Protein AF-0000000075747061 (afdb_homodimer)

Secondary structure (DSSP, 8-state):
---------HHHHHHHHHHHHHHHHTTS--PPP-HHHHHHHHHHHHHHHTTSS--TTT------HHHHHHHHHHHHHHHHHTTTSS-HHHHHHHHHHHHHHHHHHHHHH-/---------HHHHHHHHHHHHHHHHSSS--PPP-HHHHHHHHHHHHHHHTTSS--TTT------HHHHHHHHHHHHHHHHHTTTSS-HHHHHHHHHHHHHHHHHHHHHH-

pLDDT: mean 84.9, std 16.66, range [31.62, 97.81]

Solvent-accessible surface area (backbone atoms only — not comparable to full-atom values): 12300 Å² total; per-residue (Å²): 134,80,87,76,71,90,57,79,42,64,64,51,25,49,52,49,24,52,53,48,46,48,64,53,36,76,71,39,85,69,72,82,77,45,71,70,60,52,54,48,50,56,48,51,50,32,37,10,21,65,45,74,37,55,24,89,83,74,59,49,73,46,75,33,64,68,58,24,49,51,51,51,46,46,50,54,50,47,54,62,33,26,60,91,53,53,54,72,66,54,45,53,51,50,55,51,48,54,35,51,50,30,43,51,48,41,63,64,72,99,133,81,85,79,76,88,66,70,46,64,64,48,25,49,52,48,24,53,51,48,44,51,64,53,36,76,71,41,86,70,70,84,75,43,72,69,61,52,55,48,50,56,48,52,50,32,38,10,19,65,44,74,37,55,25,87,84,75,60,47,72,44,73,33,66,69,60,24,49,52,52,49,45,47,51,54,51,46,54,61,35,27,60,92,52,54,53,73,66,55,46,52,51,50,55,51,51,53,35,51,51,30,43,51,48,42,64,64,73,99

InterPro domains:
  IPR014995 Protein of unknown function DUF1844 [PF08899] (32-107)

Organism: Desulfohalobium retbaense (strain ATCC 49708 / DSM 5692 / JCM 16813 / HR100) (NCBI:txid485915)

Radius of gyration: 19.48 Å; Cα contacts (8 Å, |Δi|>4): 224; chains: 2; bounding box: 45×75×44 Å

Foldseek 3Di:
DPCPPVPCPPVNVVVVCVVVCVVVVVVPVPDDDDLVVVLVVLLVCLCQLLQNAADPVPRDRHHNLPVSVVSLVVLVVVLVVCPPVDDPVSNVVSVVSSVVSVVSSVVSVD/DPCPPCPPDPVNVVVVCVVVCVVVCVVPVPDDDDLVVVLVVLLVCLCQLLQNAQDPVPRDRHHNLPVSVVSLVVLVVVLVVCPPVDDPVSNVVSVVSSVVSVVSSVVSVD

Nearest PDB structures (foldseek):
  5d39-assembly3_D  TM=5.329E-01  e=2.995E+00  Homo sapiens
  1s5h-assembly1_C  TM=3.084E-01  e=9.362E+00  unclassified
  5d39-assembly3_D  TM=5.325E-01  e=3.438E+00  Homo sapiens
  8e0m-assembly4_K  TM=4.847E-01  e=4.488E+00  synthetic construct

Structure (mmCIF, N/CA/C/O backbone):
data_AF-0000000075747061-model_v1
#
loop_
_entity.id
_entity.type
_entity.pdbx_description
1 polymer 'DUF1844 domain-containing protein'
#
loop_
_atom_site.group_PDB
_atom_site.id
_atom_site.type_symbol
_atom_site.label_atom_id
_atom_site.label_alt_id
_atom_site.label_comp_id
_atom_site.label_asym_id
_atom_site.label_entity_id
_atom_site.label_seq_id
_atom_site.pdbx_PDB_ins_code
_atom_site.Cartn_x
_atom_site.Cartn_y
_atom_site.Cartn_z
_atom_site.occupancy
_atom_site.B_iso_or_equiv
_atom_site.auth_seq_id
_atom_site.auth_comp_id
_atom_site.auth_asym_id
_atom_site.auth_atom_id
_atom_site.pdbx_PDB_model_num
ATOM 1 N N . MET A 1 1 ? 26.359 -31.609 -0.932 1 31.62 1 MET A N 1
ATOM 2 C CA . MET A 1 1 ? 25.422 -32.25 -1.848 1 31.62 1 MET A CA 1
ATOM 3 C C . MET A 1 1 ? 24.031 -31.641 -1.736 1 31.62 1 MET A C 1
ATOM 5 O O . MET A 1 1 ? 23.266 -31.984 -0.843 1 31.62 1 MET A O 1
ATOM 9 N N . THR A 1 2 ? 23.938 -30.203 -1.69 1 33.72 2 THR A N 1
ATOM 10 C CA . THR A 1 2 ? 23.031 -29.172 -1.189 1 33.72 2 THR A CA 1
ATOM 11 C C . THR A 1 2 ? 21.656 -29.281 -1.839 1 33.72 2 THR A C 1
ATOM 13 O O . THR A 1 2 ? 21.547 -29.406 -3.061 1 33.72 2 THR A O 1
ATOM 16 N N . ASP A 1 3 ? 20.672 -30.062 -1.331 1 33.16 3 ASP A N 1
ATOM 17 C CA . ASP A 1 3 ? 19.406 -30.672 -1.737 1 33.16 3 ASP A CA 1
ATOM 18 C C . ASP A 1 3 ? 18.516 -29.656 -2.443 1 33.16 3 ASP A C 1
ATOM 20 O O . ASP A 1 3 ? 17.906 -28.797 -1.797 1 33.16 3 ASP A O 1
ATOM 24 N N . GLU A 1 4 ? 18.875 -28.953 -3.568 1 37.34 4 GLU A N 1
ATOM 25 C CA . GLU A 1 4 ? 18.406 -28.016 -4.574 1 37.34 4 GLU A CA 1
ATOM 26 C C . GLU A 1 4 ? 17.125 -28.516 -5.246 1 37.34 4 GLU A C 1
ATOM 28 O O . GLU A 1 4 ? 17.188 -29.094 -6.34 1 37.34 4 GLU A O 1
ATOM 33 N N . THR A 1 5 ? 16.172 -29.469 -4.73 1 41.81 5 THR A N 1
ATOM 34 C CA . THR A 1 5 ? 14.914 -30.047 -5.172 1 41.81 5 THR A CA 1
ATOM 35 C C . THR A 1 5 ? 14.016 -28.984 -5.789 1 41.81 5 THR A C 1
ATOM 37 O O . THR A 1 5 ? 14 -27.844 -5.34 1 41.81 5 THR A O 1
ATOM 40 N N . THR A 1 6 ? 13.602 -29 -7.219 1 41.12 6 THR A N 1
ATOM 41 C CA . THR A 1 6 ? 13.375 -27.969 -8.227 1 41.12 6 THR A CA 1
ATOM 42 C C . THR A 1 6 ? 12.188 -27.094 -7.84 1 41.12 6 THR A C 1
ATOM 44 O O . THR A 1 6 ? 11.031 -27.469 -8.07 1 41.12 6 THR A O 1
ATOM 47 N N . ASN A 1 7 ? 11.875 -26.672 -6.609 1 47.69 7 ASN A N 1
ATOM 48 C CA . ASN A 1 7 ? 10.945 -25.703 -6.027 1 47.69 7 ASN A CA 1
ATOM 49 C C . ASN A 1 7 ? 10.68 -24.547 -6.977 1 47.69 7 ASN A C 1
ATOM 51 O O . ASN A 1 7 ? 11.625 -23.953 -7.508 1 47.69 7 ASN A O 1
ATOM 55 N N . PRO A 1 8 ? 9.562 -24.578 -7.695 1 58 8 PRO A N 1
ATOM 56 C CA . PRO A 1 8 ? 9.43 -23.453 -8.609 1 58 8 PRO A CA 1
ATOM 57 C C . PRO A 1 8 ? 10.148 -22.203 -8.109 1 58 8 PRO A C 1
ATOM 59 O O . PRO A 1 8 ? 9.914 -21.75 -6.98 1 58 8 PRO A O 1
ATOM 62 N N . SER A 1 9 ? 11.484 -21.922 -8.594 1 82.25 9 SER A N 1
ATOM 63 C CA . SER A 1 9 ? 12.391 -20.812 -8.266 1 82.25 9 SER A CA 1
ATOM 64 C C . SER A 1 9 ? 11.648 -19.484 -8.258 1 82.25 9 SER A C 1
ATOM 66 O O . SER A 1 9 ? 10.625 -19.328 -8.938 1 82.25 9 SER A O 1
ATOM 68 N N . ARG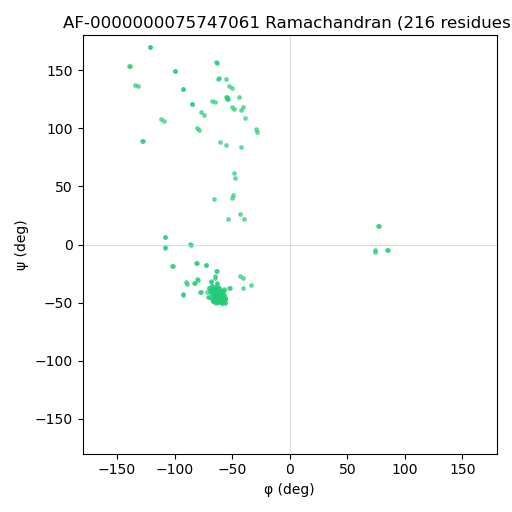 A 1 10 ? 11.852 -18.859 -7.145 1 84.81 10 ARG A N 1
ATOM 69 C CA . ARG A 1 10 ? 11.273 -17.516 -7.07 1 84.81 10 ARG A CA 1
ATOM 70 C C . ARG A 1 10 ? 11.297 -16.844 -8.438 1 84.81 10 ARG A C 1
ATOM 72 O O . ARG A 1 10 ? 10.344 -16.156 -8.805 1 84.81 10 ARG A O 1
ATOM 79 N N . HIS A 1 11 ? 12.305 -17.141 -9.133 1 87.56 11 HIS A N 1
ATOM 80 C CA . HIS A 1 11 ? 12.414 -16.562 -10.469 1 87.56 11 HIS A CA 1
ATOM 81 C C . HIS A 1 11 ? 11.406 -17.188 -11.43 1 87.56 11 HIS A C 1
ATOM 83 O O . HIS A 1 11 ? 10.781 -16.484 -12.219 1 87.56 11 HIS A O 1
ATOM 89 N N . GLU A 1 12 ? 11.25 -18.484 -11.312 1 89.94 12 GLU A N 1
ATOM 90 C CA . GLU A 1 12 ? 10.297 -19.172 -12.172 1 89.94 12 GLU A CA 1
ATOM 91 C C . GLU A 1 12 ? 8.867 -18.734 -11.867 1 89.94 12 GLU A C 1
ATOM 93 O O . GLU A 1 12 ? 8.055 -18.578 -12.781 1 89.94 12 GLU A O 1
ATOM 98 N N . ALA A 1 13 ? 8.586 -18.594 -10.664 1 90.5 13 ALA A N 1
ATOM 99 C CA . ALA A 1 13 ? 7.258 -18.125 -10.273 1 90.5 13 ALA A CA 1
ATOM 100 C C . ALA A 1 13 ? 6.973 -16.734 -10.844 1 90.5 13 ALA A C 1
ATOM 102 O O . ALA A 1 13 ? 5.863 -16.469 -11.312 1 90.5 13 ALA A O 1
ATOM 103 N N . LYS A 1 14 ? 7.965 -15.883 -10.789 1 91.81 14 LYS A N 1
ATOM 104 C CA . LYS A 1 14 ? 7.809 -14.539 -11.352 1 91.81 14 LYS A CA 1
ATOM 105 C C . LYS A 1 14 ? 7.586 -14.594 -12.859 1 91.81 14 LYS A C 1
ATOM 107 O O . LYS A 1 14 ? 6.727 -13.891 -13.391 1 91.81 14 LYS A O 1
ATOM 112 N N . GLU A 1 15 ? 8.391 -15.43 -13.492 1 91.44 15 GLU A N 1
ATOM 113 C CA . GLU A 1 15 ? 8.258 -15.555 -14.938 1 91.44 15 GLU A CA 1
ATOM 114 C C . GLU A 1 15 ? 6.898 -16.109 -15.328 1 91.44 15 GLU A C 1
ATOM 116 O O . GLU A 1 15 ? 6.277 -15.648 -16.281 1 91.44 15 GLU A O 1
ATOM 121 N N . ALA A 1 16 ? 6.492 -17.062 -14.656 1 91.94 16 ALA A N 1
ATOM 122 C CA . ALA A 1 16 ? 5.176 -17.656 -14.914 1 91.94 16 ALA A CA 1
ATOM 123 C C . ALA A 1 16 ? 4.066 -16.641 -14.656 1 91.94 16 ALA A C 1
ATOM 125 O O . ALA A 1 16 ? 3.111 -16.547 -15.43 1 91.94 16 ALA A O 1
ATOM 126 N N . TYR A 1 17 ? 4.227 -15.883 -13.617 1 92.69 17 TYR A N 1
ATOM 127 C CA . TYR A 1 17 ? 3.248 -14.859 -13.289 1 92.69 17 TYR A CA 1
ATOM 128 C C . TYR A 1 17 ? 3.211 -13.773 -14.359 1 92.69 17 TYR A C 1
ATOM 130 O O . TYR A 1 17 ? 2.135 -13.383 -14.812 1 92.69 17 TYR A O 1
ATOM 138 N N . ASP A 1 18 ? 4.445 -13.312 -14.664 1 88.38 18 ASP A N 1
ATOM 139 C CA . ASP A 1 18 ? 4.523 -12.25 -15.656 1 88.38 18 ASP A CA 1
ATOM 140 C C . ASP A 1 18 ? 3.881 -12.68 -16.969 1 88.38 18 ASP A C 1
ATOM 142 O O . ASP A 1 18 ? 3.189 -11.891 -17.625 1 88.38 18 ASP A O 1
ATOM 146 N N . SER A 1 19 ? 4.07 -13.867 -17.312 1 88.31 19 SER A N 1
ATOM 147 C CA . SER A 1 19 ? 3.512 -14.406 -18.547 1 88.31 19 SER A CA 1
ATOM 148 C C . SER A 1 19 ? 1.989 -14.477 -18.484 1 88.31 19 SER A C 1
ATOM 150 O O . SER A 1 19 ? 1.299 -14.039 -19.406 1 88.31 19 SER A O 1
ATOM 152 N N . GLN A 1 20 ? 1.499 -15.016 -17.422 1 87.88 20 GLN A N 1
ATOM 153 C CA . GLN A 1 20 ? 0.057 -15.164 -17.25 1 87.88 20 GLN A CA 1
ATOM 154 C C . GLN A 1 20 ? -0.617 -13.805 -17.094 1 87.88 20 GLN A C 1
ATOM 156 O O . GLN A 1 20 ? -1.687 -13.562 -17.656 1 87.88 20 GLN A O 1
ATOM 161 N N . ALA A 1 21 ? 0.028 -12.984 -16.344 1 85.5 21 ALA A N 1
ATOM 162 C CA . ALA A 1 21 ? -0.516 -11.656 -16.078 1 85.5 21 ALA A CA 1
ATOM 163 C C . ALA A 1 21 ? -0.606 -10.844 -17.375 1 85.5 21 ALA A C 1
ATOM 165 O O . ALA A 1 21 ? -1.549 -10.07 -17.562 1 85.5 21 ALA A O 1
ATOM 166 N N . SER A 1 22 ? 0.464 -10.93 -18.094 1 82.12 22 SER A N 1
ATOM 167 C CA . SER A 1 22 ? 0.472 -10.234 -19.375 1 82.12 22 SER A CA 1
ATOM 168 C C . SER A 1 22 ? -0.661 -10.719 -20.266 1 82.12 22 SER A C 1
ATOM 170 O O . SER A 1 22 ? -1.293 -9.914 -20.969 1 82.12 22 SER A O 1
ATOM 172 N N . LYS A 1 23 ? -0.906 -11.961 -20.297 1 80.25 23 LYS A N 1
ATOM 173 C CA . LYS A 1 23 ? -1.984 -12.539 -21.094 1 80.25 23 LYS A CA 1
ATOM 174 C C . LYS A 1 23 ? -3.348 -12.07 -20.594 1 80.25 23 LYS A C 1
ATOM 176 O O . LYS A 1 23 ? -4.23 -11.75 -21.391 1 80.25 23 LYS A O 1
ATOM 181 N N . ASP A 1 24 ? -3.402 -11.984 -19.328 1 79.5 24 ASP A N 1
ATOM 182 C CA . ASP A 1 24 ? -4.66 -11.57 -18.719 1 79.5 24 ASP A CA 1
ATOM 183 C C . ASP A 1 24 ? -4.867 -10.062 -18.828 1 79.5 24 ASP A C 1
ATOM 185 O O . ASP A 1 24 ? -6.004 -9.594 -18.891 1 79.5 24 ASP A O 1
ATOM 189 N N . GLY A 1 25 ? -3.676 -9.289 -18.594 1 65.38 25 GLY A N 1
ATOM 190 C CA . GLY A 1 25 ? -3.715 -7.84 -18.656 1 65.38 25 GLY A CA 1
ATOM 191 C C . GLY A 1 25 ? -4.102 -7.301 -20.016 1 65.38 25 GLY A C 1
ATOM 192 O O . GLY A 1 25 ? -4.641 -6.199 -20.125 1 65.38 25 GLY A O 1
ATOM 193 N N . GLN A 1 26 ? -3.498 -7.918 -20.984 1 59.28 26 GLN A N 1
ATOM 194 C CA . GLN A 1 26 ? -3.928 -7.531 -22.328 1 59.28 26 GLN A CA 1
ATOM 195 C C . GLN A 1 26 ? -5.449 -7.402 -22.391 1 59.28 26 GLN A C 1
ATOM 197 O O . GLN A 1 26 ? -5.969 -6.566 -23.141 1 59.28 26 GLN A O 1
ATOM 202 N N . GLU A 1 27 ? -6 -8.062 -21.625 1 54.84 27 GLU A N 1
ATOM 203 C CA . GLU A 1 27 ? -7.457 -7.941 -21.609 1 54.84 27 GLU A CA 1
ATOM 204 C C . GLU A 1 27 ? -7.91 -6.863 -20.641 1 54.84 27 GLU A C 1
ATOM 206 O O . GLU A 1 27 ? -9.016 -6.332 -20.75 1 54.84 27 GLU A O 1
ATOM 211 N N . THR A 1 28 ? -7.172 -6.73 -19.625 1 58.66 28 THR A N 1
ATOM 212 C CA . THR A 1 28 ? -7.621 -5.77 -18.625 1 58.66 28 THR A CA 1
ATOM 213 C C . THR A 1 28 ? -6.691 -4.559 -18.578 1 58.66 28 THR A C 1
ATOM 215 O O . THR A 1 28 ? -5.527 -4.648 -18.969 1 58.66 28 THR A O 1
ATOM 218 N N . MET A 1 29 ? -7.078 -3.4 -19.047 1 52.47 29 MET A N 1
ATOM 219 C CA . MET A 1 29 ? -6.465 -2.076 -19.078 1 52.47 29 MET A CA 1
ATOM 220 C C . MET A 1 29 ? -5.812 -1.745 -17.75 1 52.47 29 MET A C 1
ATOM 222 O O . MET A 1 29 ? -5.91 -0.615 -17.266 1 52.47 29 MET A O 1
ATOM 226 N N . MET A 1 30 ? -5.379 -2.725 -16.938 1 57.44 30 MET A N 1
ATOM 227 C CA . MET A 1 30 ? -4.887 -2.191 -15.664 1 57.44 30 MET A CA 1
ATOM 228 C C . MET A 1 30 ? -3.498 -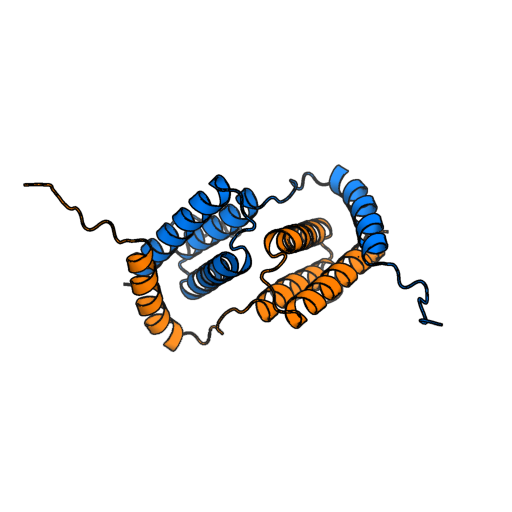1.585 -15.836 1 57.44 30 MET A C 1
ATOM 230 O O . MET A 1 30 ? -2.6 -2.227 -16.375 1 57.44 30 MET A O 1
ATOM 234 N N . PRO A 1 31 ? -3.408 -0.332 -15.672 1 58.16 31 PRO A N 1
ATOM 235 C CA . PRO A 1 31 ? -2.131 0.37 -15.828 1 58.16 31 PRO A CA 1
ATOM 236 C C . PRO A 1 31 ? -1.016 -0.242 -14.984 1 58.16 31 PRO A C 1
ATOM 238 O O . PRO A 1 31 ? -1.286 -0.856 -13.945 1 58.16 31 PRO A O 1
ATOM 241 N N . GLN A 1 32 ? 0.113 -0.373 -15.562 1 73.31 32 GLN A N 1
ATOM 242 C CA . GLN A 1 32 ? 1.295 -0.769 -14.805 1 73.31 32 GLN A CA 1
ATOM 243 C C . GLN A 1 32 ? 1.467 0.099 -13.562 1 73.31 32 GLN A C 1
ATOM 245 O O . GLN A 1 32 ? 1.343 1.323 -13.633 1 73.31 32 GLN A O 1
ATOM 250 N N . VAL A 1 33 ? 1.416 -0.522 -12.445 1 87 33 VAL A N 1
ATOM 251 C CA . VAL A 1 33 ? 1.587 0.184 -11.18 1 87 33 VAL A CA 1
ATOM 252 C C . VAL A 1 33 ? 3.02 0.704 -11.062 1 87 33 VAL A C 1
ATOM 254 O O . VAL A 1 33 ? 3.975 -0.029 -11.328 1 87 33 VAL A O 1
ATOM 257 N N . ASP A 1 34 ? 3.172 2.029 -10.867 1 92.25 34 ASP A N 1
ATOM 258 C CA . ASP A 1 34 ? 4.469 2.592 -10.516 1 92.25 34 ASP A CA 1
ATOM 259 C C . ASP A 1 34 ? 4.402 3.338 -9.188 1 92.25 34 ASP A C 1
ATOM 261 O O . ASP A 1 34 ? 3.314 3.553 -8.641 1 92.25 34 ASP A O 1
ATOM 265 N N . TRP A 1 35 ? 5.555 3.703 -8.688 1 95.75 35 TRP A N 1
ATOM 266 C CA . TRP A 1 35 ? 5.676 4.293 -7.359 1 95.75 35 TRP A CA 1
ATOM 267 C C . TRP A 1 35 ? 4.805 5.535 -7.234 1 95.75 35 TRP A C 1
ATOM 269 O O . TRP A 1 35 ? 4.031 5.668 -6.281 1 95.75 35 TRP A O 1
ATOM 279 N N . THR A 1 36 ? 4.922 6.402 -8.305 1 95.06 36 THR A N 1
ATOM 280 C CA . THR A 1 36 ? 4.215 7.68 -8.266 1 95.06 36 THR A CA 1
ATOM 281 C C . THR A 1 36 ? 2.705 7.461 -8.234 1 95.06 36 THR A C 1
ATOM 283 O O . THR A 1 36 ? 2.008 8.055 -7.406 1 95.06 36 THR A O 1
ATOM 286 N N . THR A 1 37 ? 2.23 6.59 -9.07 1 92.81 37 THR A N 1
ATOM 287 C CA . THR A 1 37 ? 0.796 6.332 -9.117 1 92.81 37 THR A CA 1
ATOM 288 C C . THR A 1 37 ? 0.321 5.664 -7.832 1 92.81 37 THR A C 1
ATOM 290 O O . THR A 1 37 ? -0.773 5.953 -7.344 1 92.81 37 THR A O 1
ATOM 293 N N . PHE A 1 38 ? 1.099 4.797 -7.297 1 95.06 38 PHE A N 1
ATOM 294 C CA . PHE A 1 38 ? 0.76 4.113 -6.055 1 95.06 38 PHE A CA 1
ATOM 295 C C . PHE A 1 38 ? 0.634 5.109 -4.906 1 95.06 38 PHE A C 1
ATOM 297 O O . PHE A 1 38 ? -0.366 5.109 -4.184 1 95.06 38 PHE A O 1
ATOM 304 N N . ILE A 1 39 ? 1.617 6.004 -4.711 1 97.19 39 ILE A N 1
ATOM 305 C CA . ILE A 1 39 ? 1.612 6.984 -3.633 1 97.19 39 ILE A CA 1
ATOM 306 C C . ILE A 1 39 ? 0.443 7.949 -3.816 1 97.19 39 ILE A C 1
ATOM 308 O O . ILE A 1 39 ? -0.199 8.352 -2.844 1 97.19 39 ILE A O 1
ATOM 312 N N . MET A 1 40 ? 0.143 8.273 -5.004 1 93.44 40 MET A N 1
ATOM 313 C CA . MET A 1 40 ? -0.963 9.188 -5.289 1 93.44 40 MET A CA 1
ATOM 314 C C . MET A 1 40 ? -2.299 8.555 -4.914 1 93.44 40 MET A C 1
ATOM 316 O O . MET A 1 40 ? -3.203 9.242 -4.434 1 93.44 40 MET A O 1
ATOM 320 N N . SER A 1 41 ? -2.402 7.293 -5.199 1 92.88 41 SER A N 1
ATOM 321 C CA . SER A 1 41 ? -3.639 6.598 -4.859 1 92.88 41 SER A CA 1
ATOM 322 C C . SER A 1 41 ? -3.879 6.602 -3.354 1 92.88 41 SER A C 1
ATOM 324 O O . SER A 1 41 ? -5 6.832 -2.898 1 92.88 41 SER A O 1
ATOM 326 N N . LEU A 1 42 ? -2.859 6.305 -2.582 1 95.81 42 LEU A N 1
ATOM 327 C CA . LEU A 1 42 ? -2.957 6.355 -1.127 1 95.81 42 LEU A CA 1
ATOM 328 C C . LEU A 1 42 ? -3.289 7.77 -0.656 1 95.81 42 LEU A C 1
ATOM 330 O O . LEU A 1 42 ? -4.117 7.949 0.239 1 95.81 42 LEU A O 1
ATOM 334 N N . SER A 1 43 ? -2.623 8.734 -1.305 1 96.44 43 SER A N 1
ATOM 335 C CA . SER A 1 43 ? -2.893 10.133 -0.978 1 96.44 43 SER A CA 1
ATOM 336 C C . SER A 1 43 ? -4.355 10.484 -1.225 1 96.44 43 SER A C 1
ATOM 338 O O . SER A 1 43 ? -4.996 11.117 -0.384 1 96.44 43 SER A O 1
ATOM 340 N N . SER A 1 44 ? -4.844 10.086 -2.344 1 93.06 44 SER A N 1
ATOM 341 C CA . SER A 1 44 ? -6.238 10.336 -2.693 1 93.06 44 SER A CA 1
ATOM 342 C C . SER A 1 44 ? -7.188 9.719 -1.672 1 93.06 44 SER A C 1
ATOM 344 O O . SER A 1 44 ? -8.195 10.328 -1.302 1 93.06 44 SER A O 1
ATOM 346 N N . SER A 1 45 ? -6.855 8.547 -1.244 1 92.88 45 SER A N 1
ATOM 347 C CA . SER A 1 45 ? -7.66 7.871 -0.232 1 92.88 45 SER A CA 1
ATOM 348 C C . SER A 1 45 ? -7.691 8.664 1.071 1 92.88 45 SER A C 1
ATOM 350 O O . SER A 1 45 ? -8.75 8.82 1.685 1 92.88 45 SER A O 1
ATOM 352 N N . VAL A 1 46 ? -6.586 9.188 1.447 1 95.62 46 VAL A N 1
ATOM 353 C CA . VAL A 1 46 ? -6.508 9.969 2.678 1 95.62 46 VAL A CA 1
ATOM 354 C C . VAL A 1 46 ? -7.355 11.234 2.543 1 95.62 46 VAL A C 1
ATOM 356 O O . VAL A 1 46 ? -8.117 11.578 3.451 1 95.62 46 VAL A O 1
ATOM 359 N N . LEU A 1 47 ? -7.211 11.867 1.39 1 94.94 47 LEU A N 1
ATOM 360 C CA . LEU A 1 47 ? -7.961 13.102 1.16 1 94.94 47 LEU A CA 1
ATOM 361 C C . LEU A 1 47 ? -9.461 12.844 1.203 1 94.94 47 LEU A C 1
ATOM 363 O O . LEU A 1 47 ? -10.227 13.656 1.729 1 94.94 47 LEU A O 1
ATOM 367 N N . ALA A 1 48 ? -9.867 11.711 0.69 1 92.88 48 ALA A N 1
ATOM 368 C CA . ALA A 1 48 ? -11.266 11.312 0.771 1 92.88 48 ALA A CA 1
ATOM 369 C C . ALA A 1 48 ? -11.68 11.055 2.217 1 92.88 48 ALA A C 1
ATOM 371 O O . ALA A 1 48 ? -12.75 11.492 2.65 1 92.88 48 ALA A O 1
ATOM 372 N N . GLN A 1 49 ? -10.883 10.375 2.941 1 92.44 49 GLN A N 1
ATOM 373 C CA . GLN A 1 49 ? -11.148 10.023 4.332 1 92.44 49 GLN A CA 1
ATOM 374 C C . GLN A 1 49 ? -11.195 11.273 5.215 1 92.44 49 GLN A C 1
ATOM 376 O O . GLN A 1 49 ? -11.836 11.273 6.266 1 92.44 49 GLN A O 1
ATOM 381 N N . LEU A 1 50 ? -10.453 12.266 4.766 1 94.06 50 LEU A N 1
ATOM 382 C CA . LEU A 1 50 ? -10.445 13.539 5.48 1 94.06 50 LEU A CA 1
ATOM 383 C C . LEU A 1 50 ? -11.594 14.43 5.023 1 94.06 50 LEU A C 1
ATOM 385 O O . LEU A 1 50 ? -11.781 15.523 5.551 1 94.06 50 LEU A O 1
ATOM 389 N N . GLY A 1 51 ? -12.391 13.93 4.074 1 90.75 51 GLY A N 1
ATOM 390 C CA . GLY A 1 51 ? -13.555 14.656 3.592 1 90.75 51 GLY A CA 1
ATOM 391 C C . GLY A 1 51 ? -13.195 15.773 2.627 1 90.75 51 GLY A C 1
ATOM 392 O O . GLY A 1 51 ? -13.977 16.703 2.422 1 90.75 51 GLY A O 1
ATOM 393 N N . GLU A 1 52 ? -12.039 15.727 2.152 1 88 52 GLU A N 1
ATOM 394 C CA . GLU A 1 52 ? -11.617 16.766 1.213 1 88 52 GLU A CA 1
ATOM 395 C C . GLU A 1 52 ? -12.148 16.484 -0.189 1 88 52 GLU A C 1
ATOM 397 O O . GLU A 1 52 ? -12.352 17.422 -0.973 1 88 52 GLU A O 1
ATOM 402 N N . VAL A 1 53 ? -12.336 15.273 -0.523 1 82.44 53 VAL A N 1
ATOM 403 C CA . VAL A 1 53 ? -12.867 14.852 -1.816 1 82.44 53 VAL A CA 1
ATOM 404 C C . VAL A 1 53 ? -13.852 13.703 -1.619 1 82.44 53 VAL A C 1
ATOM 406 O O . VAL A 1 53 ? -13.82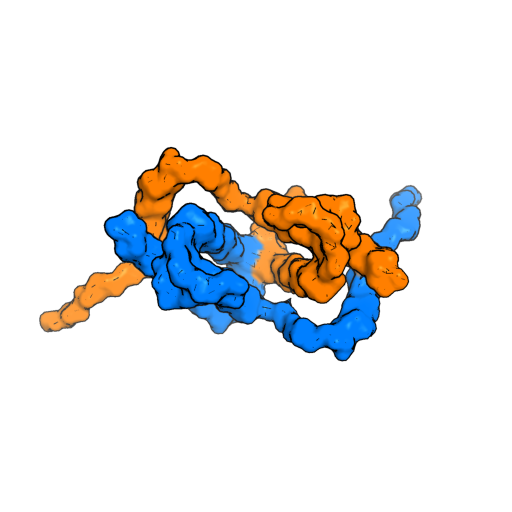8 13.023 -0.59 1 82.44 53 VAL A O 1
ATOM 409 N N . PRO A 1 54 ? -14.758 13.57 -2.52 1 80.81 54 PRO A N 1
ATOM 410 C CA . PRO A 1 54 ? -15.617 12.391 -2.402 1 80.81 54 PRO A CA 1
ATOM 411 C C . PRO A 1 54 ? -14.844 11.078 -2.504 1 80.81 54 PRO A C 1
ATOM 413 O O . PRO A 1 54 ? -13.797 11.023 -3.158 1 80.81 54 PRO A O 1
ATOM 416 N N . ASP A 1 55 ? -15.297 10.07 -1.688 1 72.12 55 ASP A N 1
ATOM 417 C CA . ASP A 1 55 ? -14.695 8.742 -1.79 1 72.12 55 ASP A CA 1
ATOM 418 C C . ASP A 1 55 ? -14.75 8.227 -3.225 1 72.12 55 ASP A C 1
ATOM 420 O O . ASP A 1 55 ? -15.82 8.203 -3.84 1 72.12 55 ASP A O 1
ATOM 424 N N . PRO A 1 56 ? -13.648 7.883 -3.73 1 66.88 56 PRO A N 1
ATOM 425 C CA . PRO A 1 56 ? -13.656 7.406 -5.117 1 66.88 56 PRO A CA 1
ATOM 426 C C . PRO A 1 56 ? -14.469 6.125 -5.297 1 66.88 56 PRO A C 1
ATOM 428 O O . PRO A 1 56 ? -14.977 5.859 -6.387 1 66.88 56 PRO A O 1
ATOM 431 N N . GLU A 1 57 ? -14.602 5.457 -4.199 1 63.47 57 GLU A N 1
ATOM 432 C CA . GLU A 1 57 ? -15.312 4.184 -4.297 1 63.47 57 GLU A CA 1
ATOM 433 C C . GLU A 1 57 ? -16.797 4.355 -4.008 1 63.47 57 GLU A C 1
ATOM 435 O O . GLU A 1 57 ? -17.641 3.785 -4.707 1 63.47 57 GLU A O 1
ATOM 440 N N . SER A 1 58 ? -17.047 5.074 -3.062 1 65.56 58 SER A N 1
ATOM 441 C CA . SER A 1 58 ? -18.422 5.148 -2.6 1 65.56 58 SER A CA 1
ATOM 442 C C . SER A 1 58 ? -19.109 6.418 -3.092 1 65.56 58 SER A C 1
ATOM 444 O O . SER A 1 58 ? -20.328 6.5 -3.115 1 65.56 58 SER A O 1
ATOM 446 N N . GLY A 1 59 ? -18.344 7.348 -3.475 1 69.19 59 GLY A N 1
ATOM 447 C CA . GLY A 1 59 ? -18.859 8.641 -3.893 1 69.19 59 GLY A CA 1
ATOM 448 C C . GLY A 1 59 ? -19.344 9.492 -2.734 1 69.19 59 GLY A C 1
ATOM 449 O O . GLY A 1 59 ? -19.781 10.625 -2.932 1 69.19 59 GLY A O 1
ATOM 450 N N . GLN A 1 60 ? -19.359 9.008 -1.568 1 67.12 60 GLN A N 1
ATOM 451 C CA . GLN A 1 60 ? -19.875 9.734 -0.413 1 67.12 60 GLN A CA 1
ATOM 452 C C . GLN A 1 60 ? -18.75 10.5 0.293 1 67.12 60 GLN A C 1
ATOM 454 O O . GLN A 1 60 ? -17.594 10.07 0.275 1 67.12 60 GLN A O 1
ATOM 459 N N . LYS A 1 61 ? -19.172 11.812 0.58 1 72.62 61 LYS A N 1
ATOM 460 C CA . LYS A 1 61 ? -18.25 12.578 1.407 1 72.62 61 LYS A CA 1
ATOM 461 C C . LYS A 1 61 ? -18.406 12.211 2.883 1 72.62 61 LYS A C 1
ATOM 463 O O . LYS A 1 61 ? -19.516 12.234 3.426 1 72.62 61 LYS A O 1
ATOM 468 N N . GLY A 1 62 ? -17.469 11.328 3.404 1 79.88 62 GLY A N 1
ATOM 469 C CA . GLY A 1 62 ? -17.469 11.008 4.824 1 79.88 62 GLY A CA 1
ATOM 470 C C . GLY A 1 62 ? -16.078 11.055 5.438 1 79.88 62 GLY A C 1
ATOM 471 O O . GLY A 1 62 ? -15.078 10.867 4.746 1 79.88 62 GLY A O 1
ATOM 472 N N . ILE A 1 63 ? -16.109 11.664 6.641 1 87.31 63 ILE A N 1
ATOM 473 C CA . ILE A 1 63 ? -14.852 11.797 7.375 1 87.31 63 ILE A CA 1
ATOM 474 C C . ILE A 1 63 ? -14.578 10.523 8.164 1 87.31 63 ILE A C 1
ATOM 476 O O . ILE A 1 63 ? -15.461 10.008 8.852 1 87.31 63 ILE A O 1
ATOM 480 N N . ASN A 1 64 ? -13.43 9.914 7.852 1 90.19 64 ASN A N 1
ATOM 481 C CA . ASN A 1 64 ? -12.93 8.781 8.625 1 90.19 64 ASN A CA 1
ATOM 482 C C . ASN A 1 64 ? -11.492 9.008 9.086 1 90.19 64 ASN A C 1
ATOM 484 O O . ASN A 1 64 ? -10.555 8.547 8.445 1 90.19 64 ASN A O 1
ATOM 488 N N . LEU A 1 65 ? -11.367 9.609 10.219 1 90 65 LEU A N 1
ATOM 489 C CA . LEU A 1 65 ? -10.055 10.031 10.703 1 90 65 LEU A CA 1
ATOM 490 C C . LEU A 1 65 ? -9.195 8.828 11.062 1 90 65 LEU A C 1
ATOM 492 O O . LEU A 1 65 ? -7.973 8.859 10.898 1 90 65 LEU A O 1
ATOM 496 N N . ASP A 1 66 ? -9.852 7.832 11.492 1 89.62 66 ASP A N 1
ATOM 497 C CA . ASP A 1 66 ? -9.109 6.633 11.867 1 89.62 66 ASP A CA 1
ATOM 498 C C . ASP A 1 66 ? -8.43 6.008 10.648 1 89.62 66 ASP A C 1
ATOM 500 O O . ASP A 1 66 ? -7.25 5.664 10.695 1 89.62 66 ASP A O 1
ATOM 504 N N . MET A 1 67 ? -9.172 5.93 9.625 1 91.12 67 MET A N 1
ATOM 505 C CA . MET A 1 67 ? -8.617 5.34 8.406 1 91.12 67 MET A CA 1
ATOM 506 C C . MET A 1 67 ? -7.578 6.262 7.781 1 91.12 67 MET A C 1
ATOM 508 O O . MET A 1 67 ? -6.582 5.793 7.23 1 91.12 67 MET A O 1
ATOM 512 N N . ALA A 1 68 ? -7.824 7.5 7.844 1 93.25 68 ALA A N 1
ATOM 513 C CA . ALA A 1 68 ? -6.84 8.461 7.348 1 93.25 68 ALA A CA 1
ATOM 514 C C . ALA A 1 68 ? -5.508 8.312 8.078 1 93.25 68 ALA A C 1
ATOM 516 O O . ALA A 1 68 ? -4.449 8.25 7.449 1 93.25 68 ALA A O 1
ATOM 517 N N . ARG A 1 69 ? -5.594 8.219 9.336 1 92.81 69 ARG A N 1
ATOM 518 C CA . ARG A 1 69 ? -4.402 8.047 10.164 1 92.81 69 ARG A CA 1
ATOM 519 C C . ARG A 1 69 ? -3.67 6.762 9.812 1 92.81 69 ARG A C 1
ATOM 521 O O . ARG A 1 69 ? -2.441 6.746 9.727 1 92.81 69 ARG A O 1
ATOM 528 N N . HIS A 1 70 ? -4.492 5.793 9.719 1 92 70 HIS A N 1
ATOM 529 C CA . HIS A 1 70 ? -3.904 4.508 9.352 1 92 70 HIS A CA 1
ATOM 530 C C . HIS A 1 70 ? -3.131 4.613 8.047 1 92 70 HIS A C 1
ATOM 532 O O . HIS A 1 70 ? -1.983 4.168 7.957 1 92 70 HIS A O 1
ATOM 538 N N . THR A 1 71 ? -3.699 5.227 7.035 1 95.06 71 THR A N 1
ATOM 539 C CA . THR A 1 71 ? -3.066 5.344 5.723 1 95.06 71 THR A CA 1
ATOM 540 C C . THR A 1 71 ? -1.846 6.254 5.793 1 95.06 71 THR A C 1
ATOM 542 O O . THR A 1 71 ? -0.815 5.969 5.18 1 95.06 71 THR A O 1
ATOM 545 N N . ILE A 1 72 ? -1.942 7.301 6.547 1 95.5 72 ILE A N 1
ATOM 546 C CA . ILE A 1 72 ? -0.808 8.203 6.715 1 95.5 72 ILE A CA 1
ATOM 547 C C . ILE A 1 72 ? 0.344 7.461 7.391 1 95.5 72 ILE A C 1
ATOM 549 O O . ILE A 1 72 ? 1.507 7.641 7.023 1 95.5 72 ILE A O 1
ATOM 553 N N . ASN A 1 73 ? 0.065 6.668 8.367 1 94.12 73 ASN A N 1
ATOM 554 C CA . ASN A 1 73 ? 1.094 5.879 9.039 1 94.12 73 ASN A CA 1
ATOM 555 C C . ASN A 1 73 ? 1.747 4.887 8.086 1 94.12 73 ASN A C 1
ATOM 557 O O . ASN A 1 73 ? 2.949 4.629 8.172 1 94.12 73 ASN A O 1
ATOM 561 N N . ILE A 1 74 ? 0.957 4.297 7.223 1 96.31 74 ILE A N 1
ATOM 562 C CA . ILE A 1 74 ? 1.511 3.434 6.184 1 96.31 74 ILE A CA 1
ATOM 563 C C . ILE A 1 74 ? 2.51 4.219 5.336 1 96.31 74 ILE A C 1
ATOM 565 O O . ILE A 1 74 ? 3.617 3.746 5.074 1 96.31 74 ILE A O 1
ATOM 569 N N . LEU A 1 75 ? 2.121 5.387 4.957 1 96.88 75 LEU A N 1
ATOM 570 C CA . LEU A 1 75 ? 2.994 6.234 4.156 1 96.88 75 LEU A CA 1
ATOM 571 C C . LEU A 1 75 ? 4.27 6.574 4.918 1 96.88 75 LEU A C 1
ATOM 573 O O . LEU A 1 75 ? 5.363 6.566 4.344 1 96.88 75 LEU A O 1
ATOM 577 N N . GLY A 1 76 ? 4.117 6.918 6.16 1 95.19 76 GLY A N 1
ATOM 578 C CA . GLY A 1 76 ? 5.293 7.168 6.98 1 95.19 76 GLY A CA 1
ATOM 579 C C . GLY A 1 76 ? 6.238 5.984 7.051 1 95.19 76 GLY A C 1
ATOM 580 O O . GLY A 1 76 ? 7.457 6.148 6.938 1 95.19 76 GLY A O 1
ATOM 581 N N . MET A 1 77 ? 5.715 4.836 7.266 1 95.69 77 MET A N 1
ATOM 582 C CA . MET A 1 77 ? 6.523 3.619 7.273 1 95.69 77 MET A CA 1
ATOM 583 C C . MET A 1 77 ? 7.223 3.422 5.93 1 95.69 77 MET A C 1
ATOM 585 O O . MET A 1 77 ? 8.406 3.092 5.883 1 95.69 77 MET A O 1
ATOM 589 N N . LEU A 1 78 ? 6.465 3.625 4.84 1 97.44 78 LEU A N 1
ATOM 590 C CA . LEU A 1 78 ? 7.027 3.453 3.506 1 97.44 78 LEU A CA 1
ATOM 591 C C . LEU A 1 78 ? 8.156 4.449 3.256 1 97.44 78 LEU A C 1
ATOM 593 O O . LEU A 1 78 ? 9.125 4.137 2.559 1 97.44 78 LEU A O 1
ATOM 597 N N . GLU A 1 79 ? 8.039 5.602 3.809 1 96.25 79 GLU A N 1
ATOM 598 C CA . GLU A 1 79 ? 9.117 6.578 3.682 1 96.25 79 GLU A CA 1
ATOM 599 C C . GLU A 1 79 ? 10.438 6.02 4.211 1 96.25 79 GLU A C 1
ATOM 601 O O . GLU A 1 79 ? 11.477 6.141 3.561 1 96.25 79 GLU A O 1
ATOM 606 N N . GLU A 1 80 ? 10.336 5.402 5.297 1 95.12 80 GLU A N 1
ATOM 607 C CA . GLU A 1 80 ? 11.516 4.805 5.902 1 95.12 80 GLU A CA 1
ATOM 608 C C . GLU A 1 80 ? 11.992 3.594 5.102 1 95.12 80 GLU A C 1
ATOM 610 O O . GLU A 1 80 ? 13.188 3.447 4.844 1 95.12 80 GLU A O 1
ATOM 615 N N . LYS A 1 81 ? 11.133 2.764 4.715 1 97.19 81 LYS A N 1
ATOM 616 C CA . LYS A 1 81 ? 11.453 1.491 4.078 1 97.19 81 LYS A CA 1
ATOM 617 C C . LYS A 1 81 ? 11.961 1.703 2.65 1 97.19 81 LYS A C 1
ATOM 619 O O . LYS A 1 81 ? 12.555 0.802 2.057 1 97.19 81 LYS A O 1
ATOM 624 N N . THR A 1 82 ? 11.703 2.84 2.107 1 97.81 82 THR A N 1
ATOM 625 C CA . THR A 1 82 ? 12.109 3.066 0.726 1 97.81 82 THR A CA 1
ATOM 626 C C . THR A 1 82 ? 13.281 4.043 0.661 1 97.81 82 THR A C 1
ATOM 628 O O . THR A 1 82 ? 13.68 4.469 -0.424 1 97.81 82 THR A O 1
ATOM 631 N N . ALA A 1 83 ? 13.797 4.41 1.779 1 96.56 83 ALA A N 1
ATOM 632 C CA . ALA A 1 83 ? 14.883 5.391 1.835 1 96.56 83 ALA A CA 1
ATOM 633 C C . ALA A 1 83 ? 16.062 4.961 0.958 1 96.56 83 ALA A C 1
ATOM 635 O O . ALA A 1 83 ? 16.516 3.818 1.038 1 96.56 83 ALA A O 1
ATOM 636 N N . GLY A 1 84 ? 16.516 5.863 0.035 1 96.75 84 GLY A N 1
ATOM 637 C CA . GLY A 1 84 ? 17.672 5.609 -0.805 1 96.75 84 GLY A CA 1
ATOM 638 C C . GLY A 1 84 ? 17.344 4.824 -2.061 1 96.75 84 GLY A C 1
ATOM 639 O O . GLY A 1 84 ? 18.203 4.582 -2.896 1 96.75 84 GLY A O 1
ATOM 640 N N . ASN A 1 85 ? 16.109 4.379 -2.207 1 97.44 85 ASN A N 1
ATOM 641 C CA . ASN A 1 85 ? 15.734 3.545 -3.34 1 97.44 85 ASN A CA 1
ATOM 642 C C . ASN A 1 85 ? 14.852 4.309 -4.324 1 97.44 85 ASN A C 1
ATOM 644 O O . ASN A 1 85 ? 14.43 3.756 -5.344 1 97.44 85 ASN A O 1
ATOM 648 N N . LEU A 1 86 ? 14.523 5.551 -4.027 1 97.5 86 LEU A N 1
ATOM 649 C CA . LEU A 1 86 ? 13.68 6.379 -4.879 1 97.5 86 LEU A CA 1
ATOM 650 C C . LEU A 1 86 ? 14.523 7.336 -5.711 1 97.5 86 LEU A C 1
ATOM 652 O O . LEU A 1 86 ? 15.633 7.699 -5.312 1 97.5 86 LEU A O 1
ATOM 656 N N . THR A 1 87 ? 13.977 7.648 -6.918 1 97 87 THR A N 1
ATOM 657 C CA . THR A 1 87 ? 14.617 8.75 -7.633 1 97 87 THR A CA 1
ATOM 658 C C . THR A 1 87 ? 14.477 10.055 -6.855 1 97 87 THR A C 1
ATOM 660 O O . THR A 1 87 ? 13.602 10.172 -5.992 1 97 87 THR A O 1
ATOM 663 N N . PRO A 1 88 ? 15.344 11.023 -7.09 1 97 88 PRO A N 1
ATOM 664 C CA . PRO A 1 88 ? 15.227 12.312 -6.406 1 97 88 PRO A CA 1
ATOM 665 C C . PRO A 1 88 ? 13.836 12.93 -6.562 1 97 88 PRO A C 1
ATOM 667 O O . PRO A 1 88 ? 13.305 13.508 -5.609 1 97 88 PRO A O 1
ATOM 670 N N . GLU A 1 89 ? 13.297 12.742 -7.73 1 96.69 89 GLU A N 1
ATOM 671 C CA . GLU A 1 89 ? 11.961 13.281 -7.98 1 96.69 89 GLU A CA 1
ATOM 672 C C . GLU A 1 89 ? 10.914 12.562 -7.145 1 96.69 89 GLU A C 1
ATOM 674 O O . GLU A 1 89 ? 10.039 13.203 -6.547 1 96.69 89 GLU A O 1
ATOM 679 N N . GLU A 1 90 ? 11 11.266 -7.141 1 97.44 90 GLU A N 1
ATOM 680 C CA . GLU A 1 90 ? 10.078 10.469 -6.336 1 97.44 90 GLU A CA 1
ATOM 681 C C . GLU A 1 90 ? 10.188 10.828 -4.855 1 97.44 90 GLU A C 1
ATOM 683 O O . GLU A 1 90 ? 9.172 10.953 -4.168 1 97.44 90 GLU A O 1
ATOM 688 N N . GLU A 1 91 ? 11.375 10.914 -4.438 1 97.25 91 GLU A N 1
ATOM 689 C CA . GLU A 1 91 ? 11.625 11.211 -3.031 1 97.25 91 GLU A CA 1
ATOM 690 C C . GLU A 1 91 ? 11.031 12.562 -2.646 1 97.25 91 GLU A C 1
ATOM 692 O O . GLU A 1 91 ? 10.375 12.688 -1.609 1 97.25 91 GLU A O 1
ATOM 697 N N . ARG A 1 92 ? 11.297 13.555 -3.414 1 96.75 92 ARG A N 1
ATOM 698 C CA . ARG A 1 92 ? 10.773 14.898 -3.158 1 96.75 92 ARG A CA 1
ATOM 699 C C . ARG A 1 92 ? 9.25 14.891 -3.137 1 96.75 92 ARG A C 1
ATOM 701 O O . ARG A 1 92 ? 8.641 15.445 -2.223 1 96.75 92 ARG A O 1
ATOM 708 N N . GLN A 1 93 ? 8.695 14.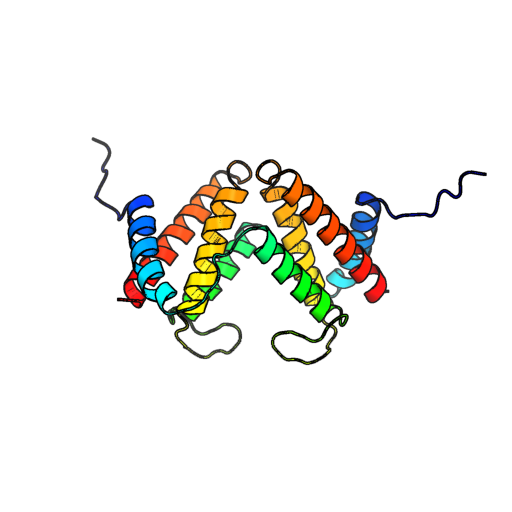273 -4.145 1 96.69 93 GLN A N 1
ATOM 709 C CA . GLN A 1 93 ? 7.238 14.195 -4.211 1 96.69 93 GLN A CA 1
ATOM 710 C C . GLN A 1 93 ? 6.668 13.484 -2.988 1 96.69 93 GLN A C 1
ATOM 712 O O . GLN A 1 93 ? 5.656 13.922 -2.428 1 96.69 93 GLN A O 1
ATOM 717 N N . PHE A 1 94 ? 7.258 12.445 -2.652 1 97.69 94 PHE A N 1
ATOM 718 C CA . PHE A 1 94 ? 6.805 11.641 -1.52 1 97.69 94 PHE A CA 1
ATOM 719 C C . PHE A 1 94 ? 6.809 12.469 -0.238 1 97.69 94 PHE A C 1
ATOM 721 O O . PHE A 1 94 ? 5.828 12.477 0.508 1 97.69 94 PHE A O 1
ATOM 728 N N . LYS A 1 95 ? 7.891 13.141 0.054 1 96.62 95 LYS A N 1
ATOM 729 C CA . LYS A 1 95 ? 8.016 13.969 1.251 1 96.62 95 LYS A CA 1
ATOM 730 C C . LYS A 1 95 ? 6.984 15.086 1.259 1 96.62 95 LYS A C 1
ATOM 732 O O . LYS A 1 95 ? 6.414 15.406 2.303 1 96.62 95 LYS A O 1
ATOM 737 N N . ASP A 1 96 ? 6.789 15.656 0.125 1 97.38 96 ASP A N 1
ATOM 738 C CA . ASP A 1 96 ? 5.789 16.703 -0.001 1 97.38 96 ASP A CA 1
ATOM 739 C C . ASP A 1 96 ? 4.391 16.172 0.301 1 97.38 96 ASP A C 1
ATOM 741 O O . ASP A 1 96 ? 3.613 16.828 1.01 1 97.38 96 ASP A O 1
ATOM 745 N N . ILE A 1 97 ? 4.027 15.047 -0.212 1 97.5 97 ILE A N 1
ATOM 746 C CA . ILE A 1 97 ? 2.725 14.43 -0.018 1 97.5 97 ILE A CA 1
ATOM 747 C C . ILE A 1 97 ? 2.514 14.117 1.462 1 97.5 97 ILE A C 1
ATOM 749 O O . ILE A 1 97 ? 1.461 14.43 2.023 1 97.5 97 ILE A O 1
ATOM 753 N N . LEU A 1 98 ? 3.498 13.5 2.045 1 97.31 98 LEU A N 1
ATOM 754 C CA . LEU A 1 98 ? 3.402 13.148 3.459 1 97.31 98 LEU A CA 1
ATOM 755 C C . LEU A 1 98 ? 3.199 14.398 4.309 1 97.31 98 LEU A C 1
ATOM 757 O O . LEU A 1 98 ? 2.383 14.398 5.234 1 97.31 98 LEU A O 1
ATOM 761 N N . PHE A 1 99 ? 4.004 15.43 4.004 1 97 99 PHE A N 1
ATOM 762 C CA . PHE A 1 99 ? 3.863 16.703 4.703 1 97 99 PHE A CA 1
ATOM 763 C C . PHE A 1 99 ? 2.441 17.234 4.578 1 97 99 PHE A C 1
ATOM 765 O O . PHE A 1 99 ? 1.812 17.594 5.578 1 97 99 PHE A O 1
ATOM 772 N N . GLU A 1 100 ? 1.941 17.281 3.439 1 96.94 100 GLU A N 1
ATOM 773 C CA . GLU A 1 100 ? 0.61 17.812 3.172 1 96.94 100 GLU A CA 1
ATOM 774 C C . GLU A 1 100 ? -0.463 17.031 3.916 1 96.94 100 GLU A C 1
ATOM 776 O O . GLU A 1 100 ? -1.356 17.609 4.531 1 96.94 100 GLU A O 1
ATOM 781 N N . LEU A 1 101 ? -0.42 15.742 3.879 1 97.38 101 LEU A N 1
ATOM 782 C CA . LEU A 1 101 ? -1.434 14.891 4.492 1 97.38 101 LEU A CA 1
ATOM 783 C C . LEU A 1 101 ? -1.406 15.023 6.012 1 97.38 101 LEU A C 1
ATOM 785 O O . LEU A 1 101 ? -2.457 15.055 6.656 1 97.38 101 LEU A O 1
ATOM 789 N N . ARG A 1 102 ? -0.18 15.055 6.504 1 96.25 102 ARG A N 1
ATOM 790 C CA . ARG A 1 102 ? -0.058 15.234 7.949 1 96.25 102 ARG A CA 1
ATOM 791 C C . ARG A 1 102 ? -0.652 16.578 8.383 1 96.25 102 ARG A C 1
ATOM 793 O O . ARG A 1 102 ? -1.372 16.641 9.383 1 96.25 102 ARG A O 1
ATOM 800 N N . MET A 1 103 ? -0.416 17.578 7.656 1 95.62 103 MET A N 1
ATOM 801 C CA . MET A 1 103 ? -0.956 18.906 7.969 1 95.62 103 MET A CA 1
ATOM 802 C C . MET A 1 103 ? -2.477 18.906 7.867 1 95.62 103 MET A C 1
ATOM 804 O O . MET A 1 103 ? -3.16 19.453 8.734 1 95.62 103 MET A O 1
ATOM 808 N N . LYS A 1 104 ? -2.949 18.359 6.84 1 95.38 104 LYS A N 1
ATOM 809 C CA . LYS A 1 104 ? -4.395 18.328 6.648 1 95.38 104 LYS A CA 1
ATOM 810 C C . LYS A 1 104 ? -5.078 17.531 7.754 1 95.38 104 LYS A C 1
ATOM 812 O O . LYS A 1 104 ? -6.164 17.891 8.211 1 95.38 104 LYS A O 1
ATOM 817 N N . TYR A 1 105 ? -4.488 16.422 8.117 1 95.25 105 TYR A N 1
ATOM 818 C CA . TYR A 1 105 ? -5.027 15.633 9.219 1 95.25 105 TYR A CA 1
ATOM 819 C C . TYR A 1 105 ? -5.113 16.453 10.492 1 95.25 105 TYR A C 1
ATOM 821 O O . TYR A 1 105 ? -6.137 16.453 11.18 1 95.25 105 TYR A O 1
ATOM 829 N N . VAL A 1 106 ? -4.016 17.156 10.844 1 94.38 106 VAL A N 1
ATOM 830 C CA . VAL A 1 106 ? -3.953 17.969 12.047 1 94.38 106 VAL A CA 1
ATOM 831 C C . VAL A 1 106 ? -5.043 19.047 12.008 1 94.38 106 VAL A C 1
ATOM 833 O O . VAL A 1 106 ? -5.715 19.297 13.008 1 94.38 106 VAL A O 1
ATOM 836 N N . GLN A 1 107 ? -5.23 19.594 10.875 1 92.94 107 GLN A N 1
ATOM 837 C CA . GLN A 1 107 ? -6.227 20.641 10.711 1 92.94 107 GLN A CA 1
ATOM 838 C C . GLN A 1 107 ? -7.641 20.094 10.883 1 92.94 107 GLN A C 1
ATOM 840 O O . GLN A 1 107 ? -8.5 20.75 11.461 1 92.94 107 GLN A O 1
ATOM 845 N N . LYS A 1 108 ? -7.844 18.875 10.438 1 90.75 108 LYS A N 1
ATOM 846 C CA . LYS A 1 108 ? -9.18 18.281 10.461 1 90.75 108 LYS A CA 1
ATOM 847 C C . LYS A 1 108 ? -9.5 17.703 11.836 1 90.75 108 LYS A C 1
ATOM 849 O O . LYS A 1 108 ? -10.672 17.594 12.219 1 90.75 108 LYS A O 1
ATOM 854 N N . SER A 1 109 ? -8.531 17.234 12.469 1 86.81 109 SER A N 1
ATOM 855 C CA . SER A 1 109 ? -8.734 16.562 13.742 1 86.81 109 SER A CA 1
ATOM 856 C C . SER A 1 109 ? -8.875 17.562 14.883 1 86.81 109 SER A C 1
ATOM 858 O O . SER A 1 109 ? -9.18 17.188 16.016 1 86.81 109 SER A O 1
ATOM 860 N N . GLN A 1 110 ? -8.5 18.766 14.656 1 77.81 110 GLN A N 1
ATOM 861 C CA . GLN A 1 110 ? -8.695 19.797 15.672 1 77.81 110 GLN A CA 1
ATOM 862 C C . GLN A 1 110 ? -10.172 20.172 15.797 1 77.81 110 GLN A C 1
ATOM 864 O O . GLN A 1 110 ? -10.922 20.078 14.828 1 77.81 110 GLN A O 1
ATOM 869 N N . MET B 1 1 ? 12.93 43.594 7.328 1 32.97 1 MET B N 1
ATOM 870 C CA . MET B 1 1 ? 11.812 43.094 8.133 1 32.97 1 MET B CA 1
ATOM 871 C C . MET B 1 1 ? 11.25 41.812 7.57 1 32.97 1 MET B C 1
ATOM 873 O O . MET B 1 1 ? 10.523 41.812 6.578 1 32.97 1 MET B O 1
ATOM 877 N N . THR B 1 2 ? 12.125 40.781 7.184 1 36 2 THR B N 1
ATOM 878 C CA . THR B 1 2 ? 12.109 39.594 6.32 1 36 2 THR B CA 1
ATOM 879 C C . THR B 1 2 ? 10.969 38.656 6.707 1 36 2 THR B C 1
ATOM 881 O O . THR B 1 2 ? 10.781 38.344 7.887 1 36 2 THR B O 1
ATOM 884 N N . ASP B 1 3 ? 9.672 38.75 6.254 1 33.5 3 ASP B N 1
ATOM 885 C CA . ASP B 1 3 ? 8.352 38.219 6.578 1 33.5 3 ASP B CA 1
ATOM 886 C C . ASP B 1 3 ? 8.406 36.688 6.754 1 33.5 3 ASP B C 1
ATOM 888 O O . ASP B 1 3 ? 8.656 35.969 5.793 1 33.5 3 ASP B O 1
ATOM 892 N N . GLU B 1 4 ? 9.125 36.031 7.672 1 38.88 4 GLU B N 1
ATOM 893 C CA . GLU B 1 4 ? 9.391 34.656 8.133 1 38.88 4 GLU B CA 1
ATOM 894 C C . GLU B 1 4 ? 8.094 33.906 8.359 1 38.88 4 GLU B C 1
ATOM 896 O O . GLU B 1 4 ? 7.484 34 9.422 1 38.88 4 GLU B O 1
ATOM 901 N N . THR B 1 5 ? 6.906 33.875 7.562 1 43.03 5 THR B N 1
ATOM 902 C CA . THR B 1 5 ? 5.641 33.156 7.516 1 43.03 5 THR B CA 1
ATOM 903 C C . THR B 1 5 ? 5.844 31.688 7.863 1 43.03 5 THR B C 1
ATOM 905 O O . THR B 1 5 ? 6.848 31.078 7.473 1 43.03 5 THR B O 1
ATOM 908 N N . THR B 1 6 ? 5.383 31.078 9.141 1 43.81 6 THR B N 1
ATOM 909 C CA . THR B 1 6 ? 5.559 29.859 9.922 1 43.81 6 THR B CA 1
ATOM 910 C C . THR B 1 6 ? 5.336 28.625 9.047 1 43.81 6 THR B C 1
ATOM 912 O O . THR B 1 6 ? 4.203 28.156 8.898 1 43.81 6 THR B O 1
ATOM 915 N N . ASN B 1 7 ? 5.734 28.516 7.871 1 51.56 7 ASN B N 1
ATOM 916 C CA . ASN B 1 7 ? 5.691 27.328 7.031 1 51.56 7 ASN B CA 1
ATOM 917 C C . ASN B 1 7 ? 6.102 26.078 7.809 1 51.56 7 ASN B C 1
ATOM 919 O O . ASN B 1 7 ? 7.242 25.969 8.266 1 51.56 7 ASN B O 1
ATOM 923 N N . PRO B 1 8 ? 5.199 25.5 8.492 1 61.53 8 PRO B N 1
ATOM 924 C CA . PRO B 1 8 ? 5.625 24.344 9.281 1 61.53 8 PRO B CA 1
ATOM 925 C C . PRO B 1 8 ? 6.605 23.453 8.523 1 61.53 8 PRO B C 1
ATOM 927 O O . PRO B 1 8 ? 6.43 23.203 7.324 1 61.53 8 PRO B O 1
ATOM 930 N N . SER B 1 9 ? 7.871 23.297 9.062 1 82.88 9 SER B N 1
ATOM 931 C CA . SER B 1 9 ? 8.883 22.375 8.562 1 82.88 9 SER B CA 1
ATOM 932 C C . SER B 1 9 ? 8.344 20.953 8.508 1 82.88 9 SER B C 1
ATOM 934 O O . SER B 1 9 ? 7.355 20.625 9.172 1 82.88 9 SER B O 1
ATOM 936 N N . ARG B 1 10 ? 8.766 20.281 7.48 1 85.81 10 ARG B N 1
ATOM 937 C CA . ARG B 1 10 ? 8.383 18.875 7.391 1 85.81 10 ARG B CA 1
ATOM 938 C C . ARG B 1 10 ? 8.453 18.203 8.758 1 85.81 10 ARG B C 1
ATOM 940 O O . ARG B 1 10 ? 7.594 17.391 9.102 1 85.81 10 ARG B O 1
ATOM 947 N N . HIS B 1 11 ? 9.406 18.594 9.453 1 87.44 11 HIS B N 1
ATOM 948 C CA . HIS B 1 11 ? 9.57 18.031 10.789 1 87.44 11 HIS B CA 1
ATOM 949 C C . HIS B 1 11 ? 8.453 18.5 11.719 1 87.44 11 HIS B C 1
ATOM 951 O O . HIS B 1 11 ? 7.914 17.703 12.484 1 87.44 11 HIS B O 1
ATOM 957 N N . GLU B 1 12 ? 8.102 19.75 11.609 1 89.38 12 GLU B N 1
ATOM 958 C CA . GLU B 1 12 ? 7.023 20.297 12.438 1 89.38 12 GLU B CA 1
ATOM 959 C C . GLU B 1 12 ? 5.688 19.641 12.102 1 89.38 12 GLU B C 1
ATOM 961 O O . GLU B 1 12 ? 4.883 19.359 12.992 1 89.38 12 GLU B O 1
ATOM 966 N N . ALA B 1 13 ? 5.469 19.484 10.875 1 90.31 13 ALA B N 1
ATOM 967 C CA . ALA B 1 13 ? 4.234 18.828 10.445 1 90.31 13 ALA B CA 1
ATOM 968 C C . ALA B 1 13 ? 4.145 17.406 11.016 1 90.31 13 ALA B C 1
ATOM 970 O O . ALA B 1 13 ? 3.074 16.984 11.453 1 90.31 13 ALA B O 1
ATOM 971 N N . LYS B 1 14 ? 5.25 16.688 10.992 1 91.44 14 LYS B N 1
ATOM 972 C CA . LYS B 1 14 ? 5.273 15.344 11.547 1 91.44 14 LYS B CA 1
ATOM 973 C C . LYS B 1 14 ? 5 15.367 13.047 1 91.44 14 LYS B C 1
ATOM 975 O O . LYS B 1 14 ? 4.234 14.547 13.555 1 91.44 14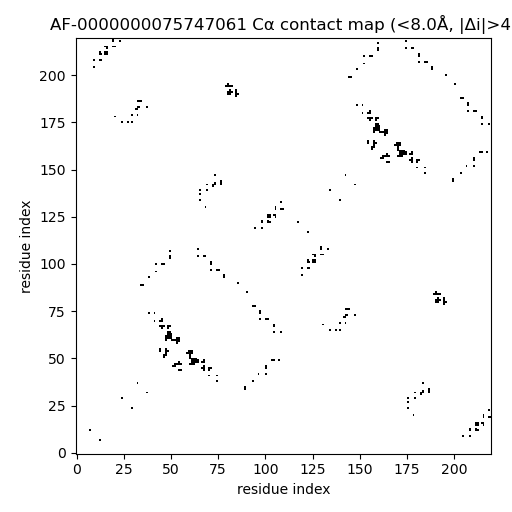 LYS B O 1
ATOM 980 N N . GLU B 1 15 ? 5.656 16.297 13.711 1 91 15 GLU B N 1
ATOM 981 C CA . GLU B 1 15 ? 5.473 16.406 15.156 1 91 15 GLU B CA 1
ATOM 982 C C . GLU B 1 15 ? 4.027 16.75 15.508 1 91 15 GLU B C 1
ATOM 984 O O . GLU B 1 15 ? 3.455 16.203 16.438 1 91 15 GLU B O 1
ATOM 989 N N . ALA B 1 16 ? 3.514 17.656 14.828 1 91.62 16 ALA B N 1
ATOM 990 C CA . ALA B 1 16 ? 2.121 18.031 15.047 1 91.62 16 ALA B CA 1
ATOM 991 C C . ALA B 1 16 ? 1.177 16.875 14.766 1 91.62 16 ALA B C 1
ATOM 993 O O . ALA B 1 16 ? 0.226 16.641 15.516 1 91.62 16 ALA B O 1
ATOM 994 N N . TYR B 1 17 ? 1.457 16.156 13.719 1 92.5 17 TYR B N 1
ATOM 995 C CA . TYR B 1 17 ? 0.646 14.992 13.359 1 92.5 17 TYR B CA 1
ATOM 996 C C . TYR B 1 17 ? 0.735 13.914 14.43 1 92.5 17 TYR B C 1
ATOM 998 O O . TYR B 1 17 ? -0.285 13.367 14.859 1 92.5 17 TYR B O 1
ATOM 1006 N N . ASP B 1 18 ? 2.021 13.625 14.773 1 88 18 ASP B N 1
ATOM 1007 C CA . ASP B 1 18 ? 2.227 12.586 15.773 1 88 18 ASP B CA 1
ATOM 1008 C C . ASP B 1 18 ? 1.488 12.914 17.078 1 88 18 ASP B C 1
ATOM 1010 O O . ASP B 1 18 ? 0.898 12.039 17.703 1 88 18 ASP B O 1
ATOM 1014 N N . SER B 1 19 ? 1.52 14.109 17.406 1 88 19 SER B N 1
ATOM 1015 C CA . SER B 1 19 ? 0.855 14.555 18.625 1 88 19 SER B CA 1
ATOM 1016 C C . SER B 1 19 ? -0.659 14.414 18.516 1 88 19 SER B C 1
ATOM 1018 O O . SER B 1 19 ? -1.303 13.875 19.422 1 88 19 SER B O 1
ATOM 1020 N N . GLN B 1 20 ? -1.192 14.883 17.453 1 87.75 20 GLN B N 1
ATOM 1021 C CA . GLN B 1 20 ? -2.635 14.82 17.234 1 87.75 20 GLN B CA 1
ATOM 1022 C C . GLN B 1 20 ? -3.102 13.375 17.062 1 87.75 20 GLN B C 1
ATOM 1024 O O . GLN B 1 20 ? -4.141 12.984 17.594 1 87.75 20 GLN B O 1
ATOM 1029 N N . ALA B 1 21 ? -2.332 12.656 16.328 1 85.06 21 ALA B N 1
ATOM 1030 C CA . ALA B 1 21 ? -2.672 11.258 16.062 1 85.06 21 ALA B CA 1
ATOM 1031 C C . ALA B 1 21 ? -2.682 10.438 17.344 1 85.06 21 ALA B C 1
ATOM 1033 O O . ALA B 1 21 ? -3.508 9.539 17.516 1 85.06 21 ALA B O 1
ATOM 1034 N N . SER B 1 22 ? -1.658 10.688 18.094 1 82 22 SER B N 1
ATOM 1035 C CA . SER B 1 22 ? -1.586 10 19.375 1 82 22 SER B CA 1
ATOM 1036 C C . SER B 1 22 ? -2.805 10.312 20.25 1 82 22 SER B C 1
ATOM 1038 O O . SER B 1 22 ? -3.332 9.43 20.922 1 82 22 SER B O 1
ATOM 1040 N N . LYS B 1 23 ? -3.225 11.516 20.25 1 79.94 23 LYS B N 1
ATOM 1041 C CA . LYS B 1 23 ? -4.398 11.93 21.016 1 79.94 23 LYS B CA 1
ATOM 1042 C C . LYS B 1 23 ? -5.664 11.266 20.484 1 79.94 23 LYS B C 1
ATOM 1044 O O . LYS B 1 23 ? -6.516 10.828 21.25 1 79.94 23 LYS B O 1
ATOM 1049 N N . ASP B 1 24 ? -5.664 11.188 19.203 1 78.88 24 ASP B N 1
ATOM 1050 C CA . ASP B 1 24 ? -6.832 10.594 18.562 1 78.88 24 ASP B CA 1
ATOM 1051 C C . ASP B 1 24 ? -6.816 9.07 18.672 1 78.88 24 ASP B C 1
ATOM 1053 O O . ASP B 1 24 ? -7.871 8.438 18.703 1 78.88 24 ASP B O 1
ATOM 1057 N N . GLY B 1 25 ? -5.516 8.469 18.469 1 64.56 25 GLY B N 1
ATOM 1058 C CA . GLY B 1 25 ? -5.336 7.027 18.516 1 64.56 25 GLY B CA 1
ATOM 1059 C C . GLY B 1 25 ? -5.652 6.434 19.875 1 64.56 25 GLY B C 1
ATOM 1060 O O . GLY B 1 25 ? -5.973 5.246 19.984 1 64.56 25 GLY B O 1
ATOM 1061 N N . GLN B 1 26 ? -5.137 7.133 20.891 1 58.47 26 GLN B N 1
ATOM 1062 C CA . GLN B 1 26 ? -5.535 6.672 22.219 1 58.47 26 GLN B CA 1
ATOM 1063 C C . GLN B 1 26 ? -7.008 6.277 22.25 1 58.47 26 GLN B C 1
ATOM 1065 O O . GLN B 1 26 ? -7.398 5.363 22.969 1 58.47 26 GLN B O 1
ATOM 1070 N N . GLU B 1 27 ? -7.664 6.855 21.484 1 53.38 27 GLU B N 1
ATOM 1071 C CA . GLU B 1 27 ? -9.07 6.469 21.438 1 53.38 27 GLU B CA 1
ATOM 1072 C C . GLU B 1 27 ? -9.289 5.336 20.438 1 53.38 27 GLU B C 1
ATOM 1074 O O . GLU B 1 27 ? -10.297 4.625 20.5 1 53.38 27 GLU B O 1
ATOM 1079 N N . THR B 1 28 ? -8.547 5.348 19.422 1 57.06 28 THR B N 1
ATOM 1080 C CA . THR B 1 28 ? -8.805 4.328 18.406 1 57.06 28 THR B CA 1
ATOM 1081 C C . THR B 1 28 ? -7.688 3.289 18.391 1 57.06 28 THR B C 1
ATOM 1083 O O . THR B 1 28 ? -6.566 3.566 18.828 1 57.06 28 THR B O 1
ATOM 1086 N N . MET B 1 29 ? -7.891 2.088 18.891 1 51.31 29 MET B N 1
ATOM 1087 C CA . MET B 1 29 ? -7.098 0.865 18.938 1 51.31 29 MET B CA 1
ATOM 1088 C C . MET B 1 29 ? -6.363 0.638 17.625 1 51.31 29 MET B C 1
ATOM 1090 O O . MET B 1 29 ? -6.254 -0.497 17.156 1 51.31 29 MET B O 1
ATOM 1094 N N . MET B 1 30 ? -6.113 1.646 16.797 1 56.53 30 MET B N 1
ATOM 1095 C CA . MET B 1 30 ? -5.523 1.185 15.547 1 56.53 30 MET B CA 1
ATOM 1096 C C . MET B 1 30 ? -4.062 0.795 15.742 1 56.53 30 MET B C 1
ATOM 1098 O O . MET B 1 30 ? -3.279 1.568 16.297 1 56.53 30 MET B O 1
ATOM 1102 N N . PRO B 1 31 ? -3.773 -0.418 15.641 1 57.56 31 PRO B N 1
ATOM 1103 C CA . PRO B 1 31 ? -2.41 -0.921 15.828 1 57.56 31 PRO B CA 1
ATOM 1104 C C . PRO B 1 31 ? -1.38 -0.152 15.008 1 57.56 31 PRO B C 1
ATOM 1106 O O . PRO B 1 31 ? -1.716 0.41 13.961 1 57.56 31 PRO B O 1
ATOM 1109 N N . GLN B 1 32 ? -0.31 0.175 15.617 1 72.31 32 GLN B N 1
ATOM 1110 C CA . GLN B 1 32 ? 0.819 0.74 14.883 1 72.31 32 GLN B CA 1
ATOM 1111 C C . GLN B 1 32 ? 1.142 -0.089 13.641 1 72.31 32 GLN B C 1
ATOM 1113 O O . GLN B 1 32 ? 1.195 -1.319 13.711 1 72.31 32 GLN B O 1
ATOM 1118 N N . VAL B 1 33 ? 0.996 0.508 12.516 1 86.69 33 VAL B N 1
ATOM 1119 C CA . VAL B 1 33 ? 1.296 -0.163 11.25 1 86.69 33 VAL B CA 1
ATOM 1120 C C . VAL B 1 33 ? 2.789 -0.473 11.172 1 86.69 33 VAL B C 1
ATOM 1122 O O . VAL B 1 33 ? 3.625 0.388 11.461 1 86.69 33 VAL B O 1
ATOM 1125 N N . ASP B 1 34 ? 3.137 -1.757 10.992 1 92 34 ASP B N 1
ATOM 1126 C CA . ASP B 1 34 ? 4.512 -2.125 10.672 1 92 34 ASP B CA 1
ATOM 1127 C C . ASP B 1 34 ? 4.59 -2.873 9.344 1 92 34 ASP B C 1
ATOM 1129 O O . ASP B 1 34 ? 3.559 -3.242 8.773 1 92 34 ASP B O 1
ATOM 1133 N N . TRP B 1 35 ? 5.797 -3.066 8.875 1 95.69 35 TRP B N 1
ATOM 1134 C CA . TRP B 1 35 ? 6.039 -3.629 7.547 1 95.69 35 TRP B CA 1
ATOM 1135 C C . TRP B 1 35 ? 5.359 -4.984 7.402 1 95.69 35 TRP B C 1
ATOM 1137 O O . TRP B 1 35 ? 4.641 -5.227 6.43 1 95.69 35 TRP B O 1
ATOM 1147 N N . THR B 1 36 ? 5.559 -5.816 8.469 1 94.94 36 THR B N 1
ATOM 1148 C CA . THR B 1 36 ? 5.047 -7.18 8.422 1 94.94 36 THR B CA 1
ATOM 1149 C C . THR B 1 36 ? 3.525 -7.184 8.344 1 94.94 36 THR B C 1
ATOM 1151 O O . THR B 1 36 ? 2.943 -7.875 7.5 1 94.94 36 THR B O 1
ATOM 1154 N N . THR B 1 37 ? 2.916 -6.41 9.164 1 92.69 37 THR B N 1
ATOM 1155 C CA . THR B 1 37 ? 1.458 -6.367 9.172 1 92.69 37 THR B CA 1
ATOM 1156 C C . THR B 1 37 ? 0.928 -5.773 7.871 1 92.69 37 THR B C 1
ATOM 1158 O O . THR B 1 37 ? -0.099 -6.215 7.352 1 92.69 37 THR B O 1
ATOM 1161 N N . PHE B 1 38 ? 1.582 -4.797 7.355 1 95 38 PHE B N 1
ATOM 1162 C CA . PHE B 1 38 ? 1.183 -4.168 6.102 1 95 38 PHE B CA 1
ATOM 1163 C C . PHE B 1 38 ? 1.237 -5.168 4.953 1 95 38 PHE B C 1
ATOM 1165 O O . PHE B 1 38 ? 0.269 -5.312 4.203 1 95 38 PHE B O 1
ATOM 1172 N N . ILE B 1 39 ? 2.344 -5.91 4.785 1 97.12 39 ILE B N 1
ATOM 1173 C CA . ILE B 1 39 ? 2.514 -6.879 3.707 1 97.12 39 ILE B CA 1
ATOM 1174 C C . ILE B 1 39 ? 1.493 -8.008 3.861 1 97.12 39 ILE B C 1
ATOM 1176 O O . ILE B 1 39 ? 0.944 -8.492 2.871 1 97.12 39 ILE B O 1
ATOM 1180 N N . MET B 1 40 ? 1.211 -8.375 5.047 1 93.44 40 MET B N 1
ATOM 1181 C CA . MET B 1 40 ? 0.243 -9.438 5.301 1 93.44 40 MET B CA 1
ATOM 1182 C C . MET B 1 40 ? -1.159 -9.008 4.883 1 93.44 40 MET B C 1
ATOM 1184 O O . MET B 1 40 ? -1.938 -9.82 4.379 1 93.44 40 MET B O 1
ATOM 1188 N N . SER B 1 41 ? -1.457 -7.781 5.164 1 92.94 41 SER B N 1
ATOM 1189 C CA . SER B 1 41 ? -2.77 -7.273 4.781 1 92.94 41 SER B CA 1
ATOM 1190 C C . SER B 1 41 ? -2.961 -7.309 3.27 1 92.94 41 SER B C 1
ATOM 1192 O O . SER B 1 41 ? -4.023 -7.703 2.781 1 92.94 41 SER B O 1
ATOM 1194 N N . LEU B 1 42 ? -1.969 -6.855 2.523 1 95.75 42 LEU B N 1
ATOM 1195 C CA . LEU B 1 42 ? -2.014 -6.922 1.066 1 95.75 42 LEU B CA 1
ATOM 1196 C C . LEU B 1 42 ? -2.119 -8.367 0.59 1 95.75 42 LEU B C 1
ATOM 1198 O O . LEU B 1 42 ? -2.883 -8.672 -0.328 1 95.75 42 LEU B O 1
ATOM 1202 N N . SER B 1 43 ? -1.349 -9.227 1.255 1 96.44 43 SER B N 1
ATOM 1203 C CA . SER B 1 43 ? -1.396 -10.648 0.925 1 96.44 43 SER B CA 1
ATOM 1204 C C . SER B 1 43 ? -2.797 -11.211 1.128 1 96.44 43 SER B C 1
ATOM 1206 O O . SER B 1 43 ? -3.311 -11.938 0.271 1 96.44 43 SER B O 1
ATOM 1208 N N . SER B 1 44 ? -3.375 -10.898 2.238 1 93.06 44 SER B N 1
ATOM 1209 C CA . SER B 1 44 ? -4.727 -11.352 2.547 1 93.06 44 SER B CA 1
ATOM 1210 C C . SER B 1 44 ? -5.727 -10.87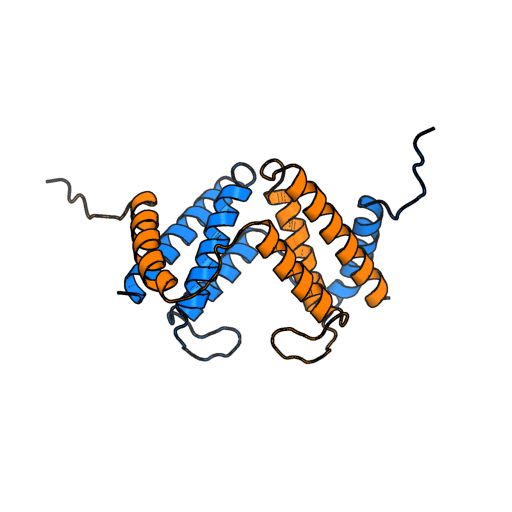5 1.496 1 93.06 44 SER B C 1
ATOM 1212 O O . SER B 1 44 ? -6.621 -11.625 1.101 1 93.06 44 SER B O 1
ATOM 1214 N N . SER B 1 45 ? -5.566 -9.672 1.08 1 92.81 45 SER B N 1
ATOM 1215 C CA . SER B 1 45 ? -6.43 -9.117 0.043 1 92.81 45 SER B CA 1
ATOM 1216 C C . SER B 1 45 ? -6.305 -9.898 -1.259 1 92.81 45 SER B C 1
ATOM 1218 O O . SER B 1 45 ? -7.309 -10.219 -1.898 1 92.81 45 SER B O 1
ATOM 1220 N N . VAL B 1 46 ? -5.121 -10.258 -1.601 1 95.56 46 VAL B N 1
ATOM 1221 C CA . VAL B 1 46 ? -4.895 -11.008 -2.828 1 95.56 46 VAL B CA 1
ATOM 1222 C C . VAL B 1 46 ? -5.551 -12.383 -2.717 1 95.56 46 VAL B C 1
ATOM 1224 O O . VAL B 1 46 ? -6.219 -12.836 -3.648 1 95.56 46 VAL B O 1
ATOM 1227 N N . LEU B 1 47 ? -5.355 -13.008 -1.562 1 94.94 47 LEU B N 1
ATOM 1228 C CA . LEU B 1 47 ? -5.918 -14.336 -1.354 1 94.94 47 LEU B CA 1
ATOM 1229 C C . LEU B 1 47 ? -7.441 -14.297 -1.439 1 94.94 47 LEU B C 1
ATOM 1231 O O . LEU B 1 47 ? -8.055 -15.211 -1.985 1 94.94 47 LEU B O 1
ATOM 1235 N N . ALA B 1 48 ? -8.016 -13.242 -0.939 1 92.88 48 ALA B N 1
ATOM 1236 C CA . ALA B 1 48 ? -9.453 -13.055 -1.061 1 92.88 48 ALA B CA 1
ATOM 1237 C C . ALA B 1 48 ? -9.859 -12.859 -2.52 1 92.88 48 ALA B C 1
ATOM 1239 O O . ALA B 1 48 ? -10.836 -13.453 -2.982 1 92.88 48 ALA B O 1
ATOM 1240 N N . GLN B 1 49 ? -9.156 -12.055 -3.227 1 92.44 49 GLN B N 1
ATOM 1241 C CA . GLN B 1 49 ? -9.438 -11.75 -4.625 1 92.44 49 GLN B CA 1
ATOM 1242 C C . GLN B 1 49 ? -9.266 -12.984 -5.504 1 92.44 49 GLN B C 1
ATOM 1244 O O . GLN B 1 49 ? -9.867 -13.07 -6.578 1 92.44 49 GLN B O 1
ATOM 1249 N N . LEU B 1 50 ? -8.406 -13.859 -5.023 1 94.12 50 LEU B N 1
ATOM 1250 C CA . LEU B 1 50 ? -8.188 -15.117 -5.738 1 94.12 50 LEU B CA 1
ATOM 1251 C C . LEU B 1 50 ? -9.203 -16.172 -5.312 1 94.12 50 LEU B C 1
ATOM 1253 O O . LEU B 1 50 ? -9.211 -17.281 -5.848 1 94.12 50 LEU B O 1
ATOM 1257 N N . GLY B 1 51 ? -10.102 -15.797 -4.387 1 90.69 51 GLY B N 1
ATOM 1258 C CA . GLY B 1 51 ? -11.156 -16.688 -3.934 1 90.69 51 GLY B CA 1
ATOM 1259 C C . GLY B 1 51 ? -10.664 -17.75 -2.957 1 90.69 51 GLY B C 1
ATOM 1260 O O . GLY B 1 51 ? -11.305 -18.781 -2.775 1 90.69 51 GLY B O 1
ATOM 1261 N N . GLU B 1 52 ? -9.539 -17.516 -2.451 1 88 52 GLU B N 1
ATOM 1262 C CA . GLU B 1 52 ? -8.992 -18.484 -1.497 1 88 52 GLU B CA 1
ATOM 1263 C C . GLU B 1 52 ? -9.609 -18.297 -0.113 1 88 52 GLU B C 1
ATOM 1265 O O . GLU B 1 52 ? -9.688 -19.25 0.667 1 88 52 GLU B O 1
ATOM 1270 N N . VAL B 1 53 ? -9.977 -17.125 0.217 1 82.38 53 VAL B N 1
ATOM 1271 C CA . VAL B 1 53 ? -10.602 -16.797 1.491 1 82.38 53 VAL B CA 1
ATOM 1272 C C . VAL B 1 53 ? -11.75 -15.805 1.26 1 82.38 53 VAL B C 1
ATOM 1274 O O . VAL B 1 53 ? -11.797 -15.125 0.231 1 82.38 53 VAL B O 1
ATOM 1277 N N . PRO B 1 54 ? -12.695 -15.812 2.131 1 80.69 54 PRO B N 1
ATOM 1278 C CA . PRO B 1 54 ? -13.727 -14.773 1.98 1 80.69 54 PRO B CA 1
ATOM 1279 C C . PRO B 1 54 ? -13.164 -13.359 2.111 1 80.69 54 PRO B C 1
ATOM 1281 O O . PRO B 1 54 ? -12.156 -13.156 2.801 1 80.69 54 PRO B O 1
ATOM 1284 N N . ASP B 1 55 ? -13.719 -12.43 1.267 1 71.75 55 ASP B N 1
ATOM 1285 C CA . ASP B 1 55 ? -13.328 -11.031 1.395 1 71.75 55 ASP B CA 1
ATOM 1286 C C . ASP B 1 55 ? -13.523 -10.531 2.824 1 71.75 55 ASP B C 1
ATOM 1288 O O . ASP B 1 55 ? -14.609 -10.68 3.393 1 71.75 55 ASP B O 1
ATOM 1292 N N . PRO B 1 56 ? -12.516 -10.023 3.371 1 66.81 56 PRO B N 1
ATOM 1293 C CA . PRO B 1 56 ? -12.656 -9.562 4.754 1 66.81 56 PRO B CA 1
ATOM 1294 C C . PRO B 1 56 ? -13.656 -8.422 4.895 1 66.81 56 PRO B C 1
ATOM 1296 O O . PRO B 1 56 ? -14.258 -8.25 5.957 1 66.81 56 PRO B O 1
ATOM 1299 N N . GLU B 1 57 ? -13.836 -7.777 3.801 1 63.09 57 GLU B N 1
ATOM 1300 C CA . GLU B 1 57 ? -14.734 -6.625 3.863 1 63.09 57 GLU B CA 1
ATOM 1301 C C . GLU B 1 57 ? -16.156 -7.016 3.514 1 63.09 57 GLU B C 1
ATOM 1303 O O . GLU B 1 57 ? -17.109 -6.57 4.168 1 63.09 57 GLU B O 1
ATOM 1308 N N . SER B 1 58 ? -16.25 -7.77 2.572 1 65.31 58 SER B N 1
ATOM 1309 C CA . SER B 1 58 ? -17.578 -8.039 2.051 1 65.31 58 SER B CA 1
ATOM 1310 C C . SER B 1 58 ? -18.094 -9.398 2.518 1 65.31 58 SER B C 1
ATOM 1312 O O . SER B 1 58 ? -19.297 -9.664 2.486 1 65.31 58 SER B O 1
ATOM 1314 N N . GLY B 1 59 ? -17.219 -10.203 2.941 1 68.69 59 GLY B N 1
ATOM 1315 C CA . GLY B 1 59 ? -17.562 -11.555 3.342 1 68.69 59 GLY B CA 1
ATOM 1316 C C . GLY B 1 59 ? -17.859 -12.469 2.168 1 68.69 59 GLY B C 1
ATOM 1317 O O . GLY B 1 59 ? -18.141 -13.656 2.352 1 68.69 59 GLY B O 1
ATOM 1318 N N . GLN B 1 60 ? -17.906 -11.984 1.007 1 66.88 60 GLN B N 1
ATOM 1319 C CA . GLN B 1 60 ? -18.25 -12.789 -0.164 1 66.88 60 GLN B CA 1
ATOM 1320 C C . GLN B 1 60 ? -17 -13.359 -0.828 1 66.88 60 GLN B C 1
ATOM 1322 O O . GLN B 1 60 ? -15.938 -12.758 -0.77 1 66.88 60 GLN B O 1
ATOM 1327 N N . LYS B 1 61 ? -17.203 -14.742 -1.113 1 72.25 61 LYS B N 1
ATOM 1328 C CA . LYS B 1 61 ? -16.141 -15.352 -1.914 1 72.25 61 LYS B CA 1
ATOM 1329 C C . LYS B 1 61 ? -16.297 -14.992 -3.389 1 72.25 61 LYS B C 1
ATOM 1331 O O . LYS B 1 61 ? -17.359 -15.188 -3.975 1 72.25 61 LYS B O 1
ATOM 1336 N N . GLY B 1 62 ? -15.523 -13.953 -3.865 1 79.75 62 GLY B N 1
ATOM 1337 C CA . GLY B 1 62 ? -15.523 -13.609 -5.277 1 79.75 62 GLY B CA 1
ATOM 1338 C C . GLY B 1 62 ? -14.125 -13.445 -5.855 1 79.75 62 GLY B C 1
ATOM 1339 O O . GLY B 1 62 ? -13.188 -13.102 -5.137 1 79.75 62 GLY B O 1
ATOM 1340 N N . ILE B 1 63 ? -14.023 -14.047 -7.062 1 87.31 63 ILE B N 1
ATOM 1341 C CA . ILE B 1 63 ? -12.742 -14 -7.762 1 87.31 63 ILE B CA 1
ATOM 1342 C C . ILE B 1 63 ? -12.633 -12.695 -8.547 1 87.31 63 ILE B C 1
ATOM 1344 O O . ILE B 1 63 ? -13.562 -12.312 -9.258 1 87.31 63 ILE B O 1
ATOM 1348 N N . ASN B 1 64 ? -11.594 -11.938 -8.203 1 90.12 64 ASN B N 1
ATOM 1349 C CA . ASN B 1 64 ? -11.25 -10.742 -8.969 1 90.12 64 ASN B CA 1
ATOM 1350 C C . ASN B 1 64 ? -9.781 -10.75 -9.383 1 90.12 64 ASN B C 1
ATOM 1352 O O . ASN B 1 64 ? -8.938 -10.164 -8.711 1 90.12 64 ASN B O 1
ATOM 1356 N N . LEU B 1 65 ? -9.539 -11.328 -10.508 1 90.25 65 LEU B N 1
ATOM 1357 C CA . LEU B 1 65 ? -8.172 -11.555 -10.953 1 90.25 65 LEU B CA 1
ATOM 1358 C C . LEU B 1 65 ? -7.48 -10.234 -11.289 1 90.25 65 LEU B C 1
ATOM 1360 O O . LEU B 1 65 ? -6.273 -10.086 -11.086 1 90.25 65 LEU B O 1
ATOM 1364 N N . ASP B 1 66 ? -8.25 -9.352 -11.742 1 89.81 66 ASP B N 1
ATOM 1365 C CA . ASP B 1 66 ? -7.68 -8.055 -12.086 1 89.81 66 ASP B CA 1
ATOM 1366 C C . ASP B 1 66 ? -7.141 -7.344 -10.852 1 89.81 66 ASP B C 1
ATOM 1368 O O . ASP B 1 66 ? -6.016 -6.832 -10.859 1 89.81 66 ASP B O 1
ATOM 1372 N N . MET B 1 67 ? -7.91 -7.371 -9.844 1 91.31 67 MET B N 1
ATOM 1373 C CA . MET B 1 67 ? -7.492 -6.715 -8.609 1 91.31 67 MET B CA 1
ATOM 1374 C C . MET B 1 67 ? -6.344 -7.473 -7.949 1 91.31 67 MET B C 1
ATOM 1376 O O . MET B 1 67 ? -5.445 -6.867 -7.371 1 91.31 67 MET B O 1
ATOM 1380 N N . ALA B 1 68 ? -6.402 -8.734 -8.023 1 93.31 68 ALA B N 1
ATOM 1381 C CA . ALA B 1 68 ? -5.305 -9.539 -7.496 1 93.31 68 ALA B CA 1
ATOM 1382 C C . ALA B 1 68 ? -3.988 -9.195 -8.188 1 93.31 68 ALA B C 1
ATOM 1384 O O . ALA B 1 68 ? -2.971 -8.977 -7.527 1 93.31 68 ALA B O 1
ATOM 1385 N N . ARG B 1 69 ? -4.047 -9.109 -9.453 1 92.94 69 ARG B N 1
ATOM 1386 C CA . ARG B 1 69 ? -2.873 -8.766 -10.242 1 92.94 69 ARG B CA 1
ATOM 1387 C C . ARG B 1 69 ? -2.348 -7.383 -9.875 1 92.94 69 ARG B C 1
ATOM 1389 O O . ARG B 1 69 ? -1.138 -7.184 -9.742 1 92.94 69 ARG B O 1
ATOM 1396 N N . HIS B 1 70 ? -3.309 -6.547 -9.812 1 92.12 70 HIS B N 1
ATOM 1397 C CA . HIS B 1 70 ? -2.924 -5.191 -9.43 1 92.12 70 HIS B CA 1
ATOM 1398 C C . HIS B 1 70 ? -2.182 -5.188 -8.094 1 92.12 70 HIS B C 1
ATOM 1400 O O . HIS B 1 70 ? -1.114 -4.582 -7.98 1 92.12 70 HIS B O 1
ATOM 1406 N N . THR B 1 71 ? -2.682 -5.891 -7.105 1 95.19 71 THR B N 1
ATOM 1407 C CA . THR B 1 71 ? -2.078 -5.922 -5.777 1 95.19 71 THR B CA 1
ATOM 1408 C C . THR B 1 71 ? -0.734 -6.645 -5.809 1 95.19 71 THR B C 1
ATOM 1410 O O . THR B 1 71 ? 0.226 -6.211 -5.168 1 95.19 71 THR B O 1
ATOM 1413 N N . ILE B 1 72 ? -0.653 -7.68 -6.559 1 95.62 72 ILE B N 1
ATOM 1414 C CA . ILE B 1 72 ? 0.606 -8.406 -6.691 1 95.62 72 ILE B CA 1
ATOM 1415 C C . ILE B 1 72 ? 1.657 -7.5 -7.332 1 95.62 72 ILE B C 1
ATOM 1417 O O . ILE B 1 72 ? 2.822 -7.508 -6.93 1 95.62 72 ILE B O 1
ATOM 1421 N N . ASN B 1 73 ? 1.299 -6.75 -8.328 1 94.19 73 ASN B N 1
ATOM 1422 C CA . ASN B 1 73 ? 2.221 -5.816 -8.961 1 94.19 73 ASN B CA 1
ATOM 1423 C C . ASN B 1 73 ? 2.691 -4.738 -7.992 1 94.19 73 ASN B C 1
ATOM 1425 O O . ASN B 1 73 ? 3.844 -4.309 -8.047 1 94.19 73 ASN B O 1
ATOM 1429 N N . ILE B 1 74 ? 1.786 -4.293 -7.152 1 96.44 74 ILE B N 1
ATOM 1430 C CA . ILE B 1 74 ? 2.18 -3.363 -6.098 1 96.44 74 ILE B CA 1
ATOM 1431 C C . ILE B 1 74 ? 3.258 -3.998 -5.223 1 96.44 74 ILE B C 1
ATOM 1433 O O . ILE B 1 74 ? 4.277 -3.369 -4.926 1 96.44 74 ILE B O 1
ATOM 1437 N N . LEU B 1 75 ? 3.033 -5.203 -4.855 1 96.94 75 LEU B N 1
ATOM 1438 C CA . LEU B 1 75 ? 3.998 -5.922 -4.031 1 96.94 75 LEU B CA 1
ATOM 1439 C C . LEU B 1 75 ? 5.332 -6.07 -4.754 1 96.94 75 LEU B C 1
ATOM 1441 O O . LEU B 1 75 ? 6.395 -5.902 -4.148 1 96.94 75 LEU B O 1
ATOM 1445 N N . GLY B 1 76 ? 5.277 -6.414 -6.008 1 95.31 76 GLY B N 1
ATOM 1446 C CA . GLY B 1 76 ? 6.496 -6.492 -6.797 1 95.31 76 GLY B CA 1
ATOM 1447 C C . GLY B 1 76 ? 7.262 -5.184 -6.836 1 95.31 76 GLY B C 1
ATOM 1448 O O . GLY B 1 76 ? 8.484 -5.168 -6.695 1 95.31 76 GLY B O 1
ATOM 1449 N N . MET B 1 77 ? 6.582 -4.125 -7.066 1 95.81 77 MET B N 1
ATOM 14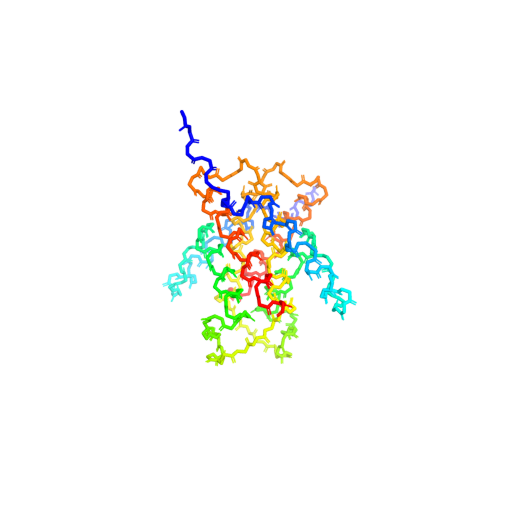50 C CA . MET B 1 77 ? 7.203 -2.803 -7.051 1 95.81 77 MET B CA 1
ATOM 1451 C C . MET B 1 77 ? 7.824 -2.512 -5.688 1 95.81 77 MET B C 1
ATOM 1453 O O . MET B 1 77 ? 8.953 -2.014 -5.605 1 95.81 77 MET B O 1
ATOM 1457 N N . LEU B 1 78 ? 7.078 -2.832 -4.621 1 97.44 78 LEU B N 1
ATOM 1458 C CA . LEU B 1 78 ? 7.57 -2.582 -3.27 1 97.44 78 LEU B CA 1
ATOM 1459 C C . LEU B 1 78 ? 8.82 -3.404 -2.988 1 97.44 78 LEU B C 1
ATOM 1461 O O . LEU B 1 78 ? 9.711 -2.955 -2.264 1 97.44 78 LEU B O 1
ATOM 1465 N N . GLU B 1 79 ? 8.891 -4.555 -3.541 1 96.25 79 GLU B N 1
ATOM 1466 C CA . GLU B 1 79 ? 10.094 -5.363 -3.385 1 96.25 79 GLU B CA 1
ATOM 1467 C C . GLU B 1 79 ? 11.336 -4.617 -3.875 1 96.25 79 GLU B C 1
ATOM 1469 O O . GLU B 1 79 ? 12.359 -4.586 -3.193 1 96.25 79 GLU B O 1
ATOM 1474 N N . GLU B 1 80 ? 11.18 -4.02 -4.965 1 95.19 80 GLU B N 1
ATOM 1475 C CA . GLU B 1 80 ? 12.281 -3.248 -5.535 1 95.19 80 GLU B CA 1
ATOM 1476 C C . GLU B 1 80 ? 12.555 -1.986 -4.723 1 95.19 80 GLU B C 1
ATOM 1478 O O . GLU B 1 80 ? 13.711 -1.669 -4.43 1 95.19 80 GLU B O 1
ATOM 1483 N N . LYS B 1 81 ? 11.562 -1.297 -4.363 1 97.25 81 LYS B N 1
ATOM 1484 C CA . LYS B 1 81 ? 11.68 0.007 -3.715 1 97.25 81 LYS B CA 1
ATOM 1485 C C . LYS B 1 81 ? 12.164 -0.137 -2.275 1 97.25 81 LYS B C 1
ATOM 1487 O O . LYS B 1 81 ? 12.609 0.838 -1.664 1 97.25 81 LYS B O 1
ATOM 1492 N N . THR B 1 82 ? 12.055 -1.306 -1.741 1 97.75 82 THR B N 1
ATOM 1493 C CA . THR B 1 82 ? 12.453 -1.477 -0.349 1 97.75 82 THR B CA 1
ATOM 1494 C C . THR B 1 82 ? 13.75 -2.271 -0.253 1 97.75 82 THR B C 1
ATOM 1496 O O . THR B 1 82 ? 14.188 -2.635 0.843 1 97.75 82 THR B O 1
ATOM 1499 N N . ALA B 1 83 ? 14.359 -2.549 -1.362 1 96.56 83 ALA B N 1
ATOM 1500 C CA . ALA B 1 83 ? 15.578 -3.357 -1.388 1 96.56 83 ALA B CA 1
ATOM 1501 C C . ALA B 1 83 ? 16.656 -2.766 -0.477 1 96.56 83 ALA B C 1
ATOM 1503 O O . ALA B 1 83 ? 16.938 -1.568 -0.545 1 96.56 83 ALA B O 1
ATOM 1504 N N . GLY B 1 84 ? 17.219 -3.594 0.469 1 96.75 84 GLY B N 1
ATOM 1505 C CA . GLY B 1 84 ? 18.297 -3.178 1.342 1 96.75 84 GLY B CA 1
ATOM 1506 C C . GLY B 1 84 ? 17.828 -2.453 2.586 1 96.75 84 GLY B C 1
ATOM 1507 O O . GLY B 1 84 ? 18.625 -2.084 3.443 1 96.75 84 GLY B O 1
ATOM 1508 N N . ASN B 1 85 ? 16.531 -2.191 2.693 1 97.44 85 ASN B N 1
ATOM 1509 C CA . ASN B 1 85 ? 16 -1.423 3.816 1 97.44 85 ASN B CA 1
ATOM 1510 C C . ASN B 1 85 ? 15.219 -2.307 4.777 1 97.44 85 ASN B C 1
ATOM 1512 O O . ASN B 1 85 ? 14.688 -1.823 5.781 1 97.44 85 ASN B O 1
ATOM 1516 N N . LEU B 1 86 ? 15.07 -3.584 4.477 1 97.44 86 LEU B N 1
ATOM 1517 C CA . LEU B 1 86 ? 14.336 -4.527 5.305 1 97.44 86 LEU B CA 1
ATOM 1518 C C . LEU B 1 86 ? 15.281 -5.355 6.168 1 97.44 86 LEU B C 1
ATOM 1520 O O . LEU B 1 86 ? 16.438 -5.559 5.805 1 97.44 86 LEU B O 1
ATOM 1524 N N . THR B 1 87 ? 14.758 -5.734 7.355 1 97 87 THR B N 1
ATOM 1525 C CA . THR B 1 87 ? 15.523 -6.73 8.094 1 97 87 THR B CA 1
ATOM 1526 C C . THR B 1 87 ? 15.594 -8.047 7.316 1 97 87 THR B C 1
ATOM 1528 O O . THR B 1 87 ? 14.773 -8.289 6.43 1 97 87 THR B O 1
ATOM 1531 N N . PRO B 1 88 ? 16.594 -8.867 7.562 1 97 88 PRO B N 1
ATOM 1532 C CA . PRO B 1 88 ? 16.672 -10.164 6.879 1 97 88 PRO B CA 1
ATOM 1533 C C . PRO B 1 88 ? 15.391 -10.977 6.996 1 97 88 PRO B C 1
ATOM 1535 O O . PRO B 1 88 ? 14.977 -11.625 6.035 1 97 88 PRO B O 1
ATOM 1538 N N . GLU B 1 89 ? 14.797 -10.867 8.156 1 96.69 89 GLU B N 1
ATOM 1539 C CA . GLU B 1 89 ? 13.547 -11.594 8.375 1 96.69 89 GLU B CA 1
ATOM 1540 C C . GLU B 1 89 ? 12.422 -11.039 7.5 1 96.69 89 GLU B C 1
ATOM 1542 O O . GLU B 1 89 ? 11.672 -11.797 6.883 1 96.69 89 GLU B O 1
ATOM 1547 N N . GLU B 1 90 ? 12.328 -9.742 7.508 1 97.44 90 GLU B N 1
ATOM 1548 C CA . GLU B 1 90 ? 11.328 -9.086 6.672 1 97.44 90 GLU B CA 1
ATOM 1549 C C . GLU B 1 90 ? 11.531 -9.43 5.195 1 97.44 90 GLU B C 1
ATOM 1551 O O . GLU B 1 90 ? 10.562 -9.695 4.477 1 97.44 90 GLU B O 1
ATOM 1556 N N . GLU B 1 91 ? 12.727 -9.336 4.812 1 97.19 91 GLU B N 1
ATOM 1557 C CA . GLU B 1 91 ? 13.055 -9.594 3.414 1 97.19 91 GLU B CA 1
ATOM 1558 C C . GLU B 1 91 ? 12.68 -11.016 3.014 1 97.19 91 GLU B C 1
ATOM 1560 O O . GLU B 1 91 ? 12.078 -11.234 1.959 1 97.19 91 GLU B O 1
ATOM 1565 N N . ARG B 1 92 ? 13.055 -11.961 3.797 1 96.69 92 ARG B N 1
ATOM 1566 C CA . ARG B 1 92 ? 12.742 -13.359 3.527 1 96.69 92 ARG B CA 1
ATOM 1567 C C . ARG B 1 92 ? 11.234 -13.578 3.459 1 96.69 92 ARG B C 1
ATOM 1569 O O . ARG B 1 92 ? 10.734 -14.211 2.529 1 96.69 92 ARG B O 1
ATOM 1576 N N . GLN B 1 93 ? 10.57 -13.055 4.438 1 96.62 93 GLN B N 1
ATOM 1577 C CA . GLN B 1 93 ? 9.117 -13.188 4.465 1 96.62 93 GLN B CA 1
ATOM 1578 C C . GLN B 1 93 ? 8.484 -12.562 3.221 1 96.62 93 GLN B C 1
ATOM 1580 O O . GLN B 1 93 ? 7.562 -13.141 2.635 1 96.62 93 GLN B O 1
ATOM 1585 N N . PHE B 1 94 ? 8.922 -11.453 2.902 1 97.62 94 PHE B N 1
ATOM 1586 C CA . PHE B 1 94 ? 8.391 -10.727 1.755 1 97.62 94 PHE B CA 1
ATOM 1587 C C . PHE B 1 94 ? 8.555 -11.547 0.477 1 97.62 94 PHE B C 1
ATOM 1589 O O . PHE B 1 94 ? 7.609 -11.688 -0.298 1 97.62 94 PHE B O 1
ATOM 1596 N N . LYS B 1 95 ? 9.734 -12.039 0.225 1 96.62 95 LYS B N 1
ATOM 1597 C CA . LYS B 1 95 ? 10.023 -12.828 -0.965 1 96.62 95 LYS B CA 1
ATOM 1598 C C . LYS B 1 95 ? 9.164 -14.094 -1.001 1 96.62 95 LYS B C 1
ATOM 1600 O O . LYS B 1 95 ? 8.68 -14.492 -2.062 1 96.62 95 LYS B O 1
ATOM 1605 N N . ASP B 1 96 ? 9.023 -14.68 0.127 1 97.38 96 ASP B N 1
ATOM 1606 C CA . ASP B 1 96 ? 8.18 -15.867 0.226 1 97.38 96 ASP B CA 1
ATOM 1607 C C . ASP B 1 96 ? 6.73 -15.547 -0.12 1 97.38 96 ASP B C 1
ATOM 1609 O O . ASP B 1 96 ? 6.078 -16.297 -0.851 1 97.38 96 ASP B O 1
ATOM 1613 N N . ILE B 1 97 ? 6.195 -14.492 0.376 1 97.5 97 ILE B N 1
ATOM 1614 C CA . ILE B 1 97 ? 4.82 -14.07 0.143 1 97.5 97 ILE B CA 1
ATOM 1615 C C . ILE B 1 97 ? 4.609 -13.789 -1.343 1 97.5 97 ILE B C 1
ATOM 1617 O O . ILE B 1 97 ? 3.633 -14.25 -1.937 1 97.5 97 ILE B O 1
ATOM 1621 N N . LEU B 1 98 ? 5.504 -13.023 -1.887 1 97.31 98 LEU B N 1
ATOM 1622 C CA . LEU B 1 98 ? 5.398 -12.688 -3.303 1 97.31 98 LEU B CA 1
ATOM 1623 C C . LEU B 1 98 ? 5.406 -13.953 -4.16 1 97.31 98 LEU B C 1
ATOM 1625 O O . LEU B 1 98 ? 4.629 -14.062 -5.109 1 97.31 98 LEU B O 1
ATOM 1629 N N . PHE B 1 99 ? 6.336 -14.859 -3.834 1 97 99 PHE B N 1
ATOM 1630 C CA . PHE B 1 99 ? 6.406 -16.141 -4.535 1 97 99 PHE B CA 1
ATOM 1631 C C . PHE B 1 99 ? 5.074 -16.875 -4.449 1 97 99 PHE B C 1
ATOM 1633 O O . PHE B 1 99 ? 4.535 -17.312 -5.469 1 97 99 PHE B O 1
ATOM 1640 N N . GLU B 1 100 ? 4.555 -16.984 -3.328 1 96.94 100 GLU B N 1
ATOM 1641 C CA . GLU B 1 100 ? 3.307 -17.719 -3.1 1 96.94 100 GLU B CA 1
ATOM 1642 C C . GLU B 1 100 ? 2.152 -17.078 -3.875 1 96.94 100 GLU B C 1
ATOM 1644 O O . GLU B 1 100 ? 1.37 -17.797 -4.516 1 96.94 100 GLU B O 1
ATOM 1649 N N . LEU B 1 101 ? 2.012 -15.812 -3.846 1 97.44 101 LEU B N 1
ATOM 1650 C CA . LEU B 1 101 ? 0.903 -15.117 -4.488 1 97.44 101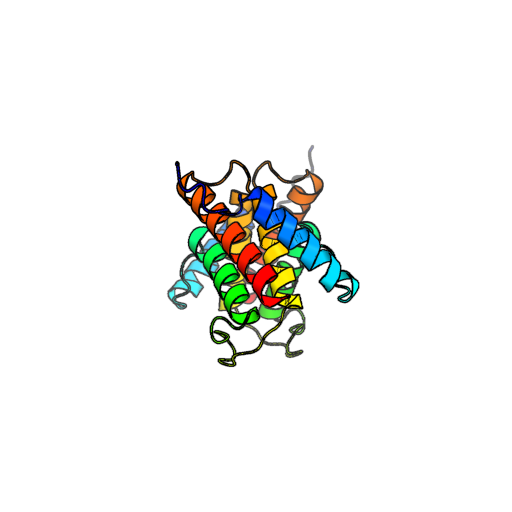 LEU B CA 1
ATOM 1651 C C . LEU B 1 101 ? 0.996 -15.234 -6.008 1 97.44 101 LEU B C 1
ATOM 1653 O O . LEU B 1 101 ? -0.019 -15.422 -6.684 1 97.44 101 LEU B O 1
ATOM 1657 N N . ARG B 1 102 ? 2.232 -15.07 -6.465 1 96.38 102 ARG B N 1
ATOM 1658 C CA . ARG B 1 102 ? 2.422 -15.234 -7.902 1 96.38 102 ARG B CA 1
ATOM 1659 C C . ARG B 1 102 ? 2.045 -16.641 -8.352 1 96.38 102 ARG B C 1
ATOM 1661 O O . ARG B 1 102 ? 1.374 -16.812 -9.375 1 96.38 102 ARG B O 1
ATOM 1668 N N . MET B 1 103 ? 2.398 -17.609 -7.617 1 95.69 103 MET B N 1
ATOM 1669 C CA . MET B 1 103 ? 2.068 -19 -7.941 1 95.69 103 MET B CA 1
ATOM 1670 C C . MET B 1 103 ? 0.562 -19.219 -7.887 1 95.69 103 MET B C 1
ATOM 1672 O O . MET B 1 103 ? -0.007 -19.859 -8.773 1 95.69 103 MET B O 1
ATOM 1676 N N . LYS B 1 104 ? -0.017 -18.75 -6.887 1 95.44 104 LYS B N 1
ATOM 1677 C CA . LYS B 1 104 ? -1.458 -18.938 -6.734 1 95.44 104 LYS B CA 1
ATOM 1678 C C . LYS B 1 104 ? -2.219 -18.234 -7.859 1 95.44 104 LYS B C 1
ATOM 1680 O O . LYS B 1 104 ? -3.227 -18.75 -8.352 1 95.44 104 LYS B O 1
ATOM 1685 N N . TYR B 1 105 ? -1.788 -17.062 -8.203 1 95.31 105 TYR B N 1
ATOM 1686 C CA . TYR B 1 105 ? -2.406 -16.359 -9.32 1 95.31 105 TYR B CA 1
ATOM 1687 C C . TYR B 1 105 ? -2.33 -17.188 -10.602 1 95.31 105 TYR B C 1
ATOM 1689 O O . TYR B 1 105 ? -3.322 -17.312 -11.32 1 95.31 105 TYR B O 1
ATOM 1697 N N . VAL B 1 106 ? -1.138 -17.703 -10.898 1 94.56 106 VAL B N 1
ATOM 1698 C CA . VAL B 1 106 ? -0.917 -18.5 -12.102 1 94.56 106 VAL B CA 1
ATOM 1699 C C . VAL B 1 106 ? -1.839 -19.719 -12.094 1 94.56 106 VAL B C 1
ATOM 1701 O O . VAL B 1 106 ? -2.434 -20.062 -13.117 1 94.56 106 VAL B O 1
ATOM 1704 N N . GLN B 1 107 ? -1.98 -20.297 -10.961 1 93 107 GLN B N 1
ATOM 1705 C CA . GLN B 1 107 ? -2.816 -21.484 -10.828 1 93 107 GLN B CA 1
ATOM 1706 C C . GLN B 1 107 ? -4.289 -21.141 -11.055 1 93 107 GLN B C 1
ATOM 1708 O O . GLN B 1 107 ? -5.023 -21.922 -11.656 1 93 107 GLN B O 1
ATOM 1713 N N . LYS B 1 108 ? -4.684 -19.969 -10.625 1 90.94 108 LYS B N 1
ATOM 1714 C CA . LYS B 1 108 ? -6.09 -19.578 -10.688 1 90.94 108 LYS B CA 1
ATOM 1715 C C . LYS B 1 108 ? -6.453 -19.047 -12.07 1 90.94 108 LYS B C 1
ATOM 1717 O O . LYS B 1 108 ? -7.609 -19.125 -12.492 1 90.94 108 LYS B O 1
ATOM 1722 N N . SER B 1 109 ? -5.543 -18.422 -12.672 1 86.94 109 SER B N 1
ATOM 1723 C CA . SER B 1 109 ? -5.805 -17.781 -13.961 1 86.94 109 SER B CA 1
ATOM 1724 C C . SER B 1 109 ? -5.75 -18.797 -15.102 1 86.94 109 SER B C 1
ATOM 1726 O O . SER B 1 109 ? -6.066 -18.469 -16.25 1 86.94 109 SER B O 1
ATOM 1728 N N . GLN B 1 110 ? -5.203 -19.922 -14.852 1 78 110 GLN B N 1
ATOM 1729 C CA . GLN B 1 110 ? -5.211 -20.969 -15.875 1 78 110 GLN B CA 1
ATOM 1730 C C . GLN B 1 110 ? -6.609 -21.547 -16.062 1 78 110 GLN B C 1
ATOM 1732 O O . GLN B 1 110 ? -7.41 -21.562 -15.125 1 78 110 GLN B O 1
#

Sequence (220 aa):
MTDETTNPSRHEAKEAYDSQASKDGQETMMPQVDWTTFIMSLSSSVLAQLGEVPDPESGQKGINLDMARHTINILGMLEEKTAGNLTPEEERQFKDILFELRMKYVQKSQMTDETTNPSRHEAKEAYDSQASKDGQETMMPQVDWTTFIMSLSSSVLAQLGEVPDPESGQKGINLDMARHTINILGMLEEKTAGNLTPEEERQFKDILFELRMKYVQKSQ